Protein AF-A0A0G4NGJ1-F1 (afdb_monomer)

Organism: Verticillium longisporum (NCBI:txid100787)

Mean predicted aligned error: 9.74 Å

pLDDT: mean 82.54, std 18.63, range [27.56, 98.19]

Nearest PDB structures (foldseek):
  4gq2-assembly1_M  TM=8.409E-01  e=5.938E-09  Schizosaccharomyces pombe
  7tbi-assembly1_W1  TM=8.129E-01  e=8.376E-06  Saccharomyces cerevisiae
  3h7n-assembly4_D  TM=8.245E-01  e=2.045E-05  Saccharomyces cerevisiae
  7n84-assembly1_a  TM=7.596E-01  e=1.238E-05  Saccharomyces cerevisiae
  6x06-assembly1_A  TM=7.642E-01  e=3.195E-05  Saccharomyces cerevisiae S288C

Sequence (218 aa):
MDTQNTQYLYKEIRLNLEPSSSTSVVNIKVPPPSGTSRKLPNTDKSGTDDENVFRSKNLASASSIFHRKYHATPSSFLWRVLEDGTVLSIRATDVAKNEKDADAPLILNFRFAAAVQPSCIAFADPREHDALCMFVLDDANVLYSFTLRPDYFRKRSAIEAGPAEACRVYVPSVFSFKHPHRMIAATADQVVVALHDGGLVRLDRNKANNSGRKACAA

InterPro domains:
  IPR059141 Nucleoporin Nup120/160, beta-propeller domain [PF11715] (76-212)

Solvent-accessible surface area (backbone atoms only — not comparable to full-atom values): 13167 Å² total; per-residue (Å²): 133,82,80,76,80,79,79,74,92,73,80,91,74,88,82,74,88,66,75,96,41,78,87,32,54,43,83,39,67,49,75,64,64,91,92,54,89,72,76,72,80,82,80,80,77,87,69,98,46,66,62,62,56,47,41,34,70,70,50,57,86,45,71,55,72,50,72,51,86,76,54,78,75,73,28,27,34,41,37,34,26,21,52,83,34,24,26,47,34,38,29,59,59,60,89,73,77,60,92,86,57,79,69,44,74,26,31,44,31,40,36,47,91,48,36,52,32,70,62,24,60,27,61,24,62,40,82,91,50,82,38,44,24,39,38,39,31,28,72,81,50,38,38,39,38,35,68,43,45,54,54,55,27,49,40,70,79,51,43,82,80,32,62,50,79,50,44,43,78,45,72,57,73,67,55,78,85,42,53,81,51,35,36,43,42,81,43,66,51,29,37,38,33,36,29,75,88,73,48,79,44,77,50,72,64,72,82,76,86,68,76,96,72,92,78,83,90,133

Foldseek 3Di:
DDPPPPDDPDDDDDDDPDQPDPVQEDEDEADDPPPDPDDQPPPPPPDDCVPVVCCQAPPFPDWDKDAADADVPLGIKIWGQGRQQQWIKIARDDPDDDPPDADQRHIYIYGHSAGWDPQAWEWAHANPDAWIWIWTAGPQQKIKIWTGHSVVSHDVVVVVPGTNVRIDIDRDPVCVPWAFDHWYAPHSFWIWTQTPVRDIDIDGNDPPPPDDDDDDDD

Structure (mmCIF, N/CA/C/O backbone):
data_AF-A0A0G4NGJ1-F1
#
_entry.id   AF-A0A0G4NGJ1-F1
#
loop_
_atom_site.group_PDB
_atom_site.id
_atom_site.type_symbol
_atom_site.label_atom_id
_atom_site.label_alt_id
_atom_site.label_comp_id
_atom_site.label_asym_id
_atom_site.label_entity_id
_atom_site.label_seq_id
_atom_site.pdbx_PDB_ins_code
_atom_site.Cartn_x
_atom_site.Cartn_y
_atom_site.Cartn_z
_atom_site.occupancy
_atom_site.B_iso_or_equiv
_atom_site.auth_seq_id
_atom_site.auth_comp_id
_atom_site.auth_asym_id
_atom_site.auth_atom_id
_atom_site.pdbx_PDB_model_num
ATOM 1 N N . MET A 1 1 ? -38.663 6.683 35.018 1.00 38.19 1 MET A N 1
ATOM 2 C CA . MET A 1 1 ? -38.899 7.284 33.691 1.00 38.19 1 MET A CA 1
ATOM 3 C C . MET A 1 1 ? -38.091 6.466 32.715 1.00 38.19 1 MET A C 1
ATOM 5 O O . MET A 1 1 ? -36.881 6.635 32.649 1.00 38.19 1 MET A O 1
ATOM 9 N N . ASP A 1 2 ? -38.750 5.511 32.072 1.00 42.66 2 ASP A N 1
ATOM 10 C CA . ASP A 1 2 ? -38.113 4.579 31.152 1.00 42.66 2 ASP A CA 1
ATOM 11 C C . ASP A 1 2 ? -37.827 5.307 29.841 1.00 42.66 2 ASP A C 1
ATOM 13 O O . ASP A 1 2 ? -38.742 5.718 29.126 1.00 42.66 2 ASP A O 1
ATOM 17 N N . THR A 1 3 ? -36.548 5.521 29.543 1.00 48.56 3 THR A N 1
ATOM 18 C CA . THR A 1 3 ? -36.094 5.961 28.225 1.00 48.56 3 THR A CA 1
ATOM 19 C C . THR A 1 3 ? -36.471 4.882 27.221 1.00 48.56 3 THR A C 1
ATOM 21 O O . THR A 1 3 ? -35.789 3.865 27.101 1.00 48.56 3 THR A O 1
ATOM 24 N N . GLN A 1 4 ? -37.595 5.085 26.531 1.00 54.75 4 GLN A N 1
ATOM 25 C CA . GLN A 1 4 ? -37.983 4.285 25.379 1.00 54.75 4 GLN A CA 1
ATOM 26 C C . GLN A 1 4 ? -36.804 4.249 24.403 1.00 54.75 4 GLN A C 1
ATOM 28 O O . GLN A 1 4 ? -36.387 5.279 23.876 1.00 54.75 4 GLN A O 1
ATOM 33 N N . ASN A 1 5 ? -36.246 3.055 24.199 1.00 59.81 5 ASN A N 1
ATOM 34 C CA . ASN A 1 5 ? -35.249 2.791 23.172 1.00 59.81 5 ASN A CA 1
ATOM 35 C C . ASN A 1 5 ? -35.904 3.032 21.809 1.00 59.81 5 ASN A C 1
ATOM 37 O O . ASN A 1 5 ? -36.565 2.148 21.263 1.00 59.81 5 ASN A O 1
ATOM 41 N N . THR A 1 6 ? -35.750 4.239 21.272 1.00 65.44 6 THR A N 1
ATOM 42 C CA . THR A 1 6 ? -36.173 4.573 19.915 1.00 65.44 6 THR A CA 1
ATOM 43 C C . THR A 1 6 ? -35.396 3.685 18.946 1.00 65.44 6 THR A C 1
ATOM 45 O O . THR A 1 6 ? -34.198 3.872 18.732 1.00 65.44 6 THR A O 1
ATOM 48 N N . GLN A 1 7 ? -36.059 2.672 18.390 1.00 61.00 7 GLN A N 1
ATOM 49 C CA . GLN A 1 7 ? -35.473 1.806 17.374 1.00 61.00 7 GLN A CA 1
ATOM 50 C C . GLN A 1 7 ? -35.448 2.562 16.047 1.00 61.00 7 GLN A C 1
ATOM 52 O O . GLN A 1 7 ? -36.473 2.749 15.393 1.00 61.00 7 GLN A O 1
ATOM 57 N N . TYR A 1 8 ? -34.268 3.029 15.654 1.00 62.78 8 TYR A N 1
ATOM 58 C CA . TYR A 1 8 ? -34.067 3.631 14.343 1.00 62.78 8 TYR A CA 1
ATOM 59 C C . TYR A 1 8 ? -34.016 2.521 13.290 1.00 62.78 8 TYR A C 1
ATOM 61 O O . TYR A 1 8 ? -33.072 1.736 13.263 1.00 62.78 8 TYR A O 1
ATOM 69 N N . LEU A 1 9 ? -35.026 2.463 12.416 1.00 71.19 9 LEU A N 1
ATOM 70 C CA . LEU A 1 9 ? -35.073 1.507 11.300 1.00 71.19 9 LEU A CA 1
ATOM 71 C C . LEU A 1 9 ? -34.016 1.821 10.221 1.00 71.19 9 LEU A C 1
ATOM 73 O O . LEU A 1 9 ? -33.610 0.948 9.461 1.00 71.19 9 LEU A O 1
ATOM 77 N N . TYR A 1 10 ? -33.582 3.082 10.152 1.00 59.81 10 TYR A N 1
ATOM 78 C CA . TYR A 1 10 ? -32.617 3.592 9.186 1.00 59.81 10 TYR A CA 1
ATOM 79 C C . TYR A 1 10 ? -31.823 4.741 9.814 1.00 59.81 10 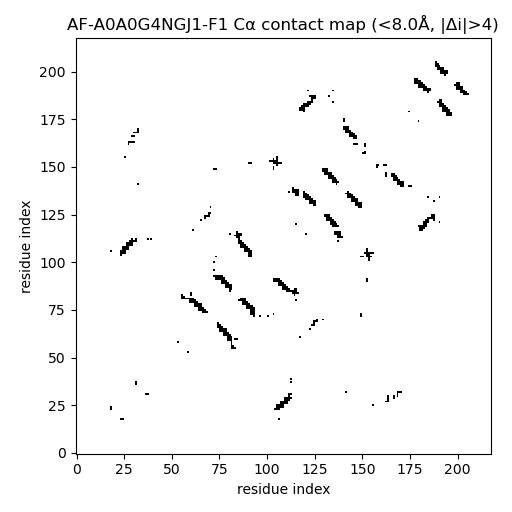TYR A C 1
ATOM 81 O O . TYR A 1 10 ? -32.405 5.668 10.381 1.00 59.81 10 TYR A O 1
ATOM 89 N N . LYS A 1 11 ? -30.492 4.680 9.716 1.00 70.50 11 LYS A N 1
ATOM 90 C CA . LYS A 1 11 ? -29.582 5.754 10.125 1.00 70.50 11 LYS A CA 1
ATOM 91 C C . LYS A 1 11 ? -28.676 6.087 8.949 1.00 70.50 11 LYS A C 1
ATOM 93 O O . LYS A 1 11 ? -27.810 5.297 8.586 1.00 70.50 11 LYS A O 1
ATOM 98 N N . GLU A 1 12 ? -28.876 7.261 8.368 1.00 71.19 12 GLU A N 1
ATOM 99 C CA . GLU A 1 12 ? -27.975 7.791 7.351 1.00 71.19 12 GLU A CA 1
ATOM 100 C C . GLU A 1 12 ? -26.700 8.314 8.023 1.00 71.19 12 GLU A C 1
ATOM 102 O O . GLU A 1 12 ? -26.759 9.084 8.985 1.00 71.19 12 GLU A O 1
ATOM 107 N N . ILE A 1 13 ? -25.537 7.890 7.529 1.00 68.06 13 ILE A N 1
ATOM 108 C CA . ILE A 1 13 ? -24.235 8.389 7.975 1.00 68.06 13 ILE A CA 1
ATOM 109 C C . ILE A 1 13 ? -23.562 9.032 6.770 1.00 68.06 13 ILE A C 1
ATOM 111 O O . ILE A 1 13 ? -23.204 8.356 5.807 1.00 68.06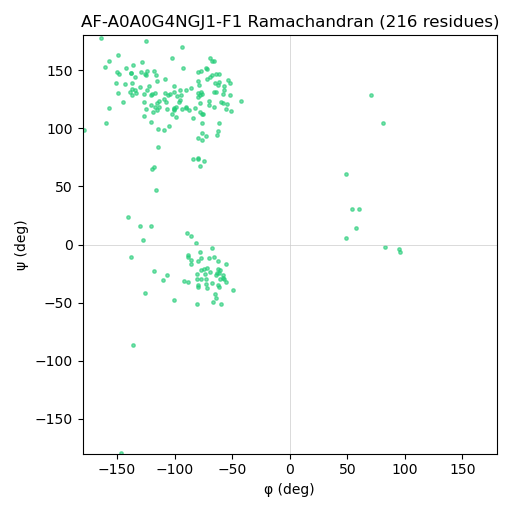 13 ILE A O 1
ATOM 115 N N . ARG A 1 14 ? -23.375 10.355 6.827 1.00 62.66 14 ARG A N 1
ATOM 116 C CA . ARG A 1 14 ? -22.577 11.068 5.827 1.00 62.66 14 ARG A CA 1
ATOM 117 C C . ARG A 1 14 ? -21.124 10.621 5.945 1.00 62.66 14 ARG A C 1
ATOM 119 O O . ARG A 1 14 ? -20.491 10.823 6.980 1.00 62.66 14 ARG A O 1
ATOM 126 N N . LEU A 1 15 ? -20.598 10.026 4.880 1.00 60.66 15 LEU A N 1
ATOM 127 C CA . LEU A 1 15 ? -19.208 9.596 4.811 1.00 60.66 15 LEU A CA 1
ATOM 128 C C . LEU A 1 15 ? -18.333 10.785 4.388 1.00 60.66 15 LEU A C 1
ATOM 130 O O . LEU A 1 15 ? -18.382 11.207 3.235 1.00 60.66 15 LEU A O 1
ATOM 134 N N . ASN A 1 16 ? -17.527 11.327 5.306 1.00 63.06 16 ASN A N 1
ATOM 135 C CA . ASN A 1 16 ? -16.489 12.286 4.934 1.00 63.06 16 ASN A CA 1
ATOM 136 C C . ASN A 1 16 ? -15.201 11.536 4.550 1.00 63.06 16 ASN A C 1
ATOM 138 O O . ASN A 1 16 ? -14.592 10.826 5.361 1.00 63.06 16 ASN A O 1
ATOM 142 N N . LEU A 1 17 ? -14.814 11.661 3.282 1.00 62.56 17 LEU A N 1
ATOM 143 C CA . LEU A 1 17 ? -13.609 11.044 2.730 1.00 62.56 17 LEU A CA 1
ATOM 144 C C . LEU A 1 17 ? -12.361 11.908 2.932 1.00 62.56 17 LEU A C 1
ATOM 146 O O . LEU A 1 17 ? -11.249 11.389 2.820 1.00 62.56 17 LEU A O 1
ATOM 150 N N . GLU A 1 18 ? -12.536 13.175 3.301 1.00 68.19 18 GLU A N 1
ATOM 151 C CA . GLU A 1 18 ? -11.425 14.060 3.621 1.00 68.19 18 GLU A CA 1
ATOM 152 C C . GLU A 1 18 ? -10.896 13.802 5.038 1.00 68.19 18 GLU A C 1
ATOM 154 O O . GLU A 1 18 ? -11.657 13.397 5.929 1.00 68.19 18 GLU A O 1
ATOM 159 N N . PRO A 1 19 ? -9.587 14.004 5.278 1.00 69.31 19 PRO A N 1
ATOM 160 C CA . PRO A 1 19 ? -9.036 13.952 6.622 1.00 69.31 19 PRO A CA 1
ATOM 161 C C . PRO A 1 19 ? -9.762 14.964 7.510 1.00 69.31 19 PRO A C 1
ATOM 163 O O . PRO A 1 19 ? -9.897 16.131 7.152 1.00 69.31 19 PRO A O 1
ATOM 166 N N . SER A 1 20 ? -10.167 14.549 8.709 1.00 70.75 20 SER A N 1
ATOM 167 C CA . SER A 1 20 ? -10.759 15.460 9.700 1.00 70.75 20 SER A CA 1
ATOM 168 C C . SER A 1 20 ? -9.793 16.562 10.157 1.00 70.75 20 SER A C 1
ATOM 170 O O . SER A 1 20 ? -10.225 17.590 10.668 1.00 70.75 20 SER A O 1
ATOM 172 N N . SER A 1 21 ? -8.487 16.343 9.982 1.00 78.81 21 SER A N 1
ATOM 173 C CA . SER A 1 21 ? -7.417 17.288 10.287 1.00 78.81 21 SER A CA 1
ATOM 174 C C . SER A 1 21 ? -6.139 16.907 9.534 1.00 78.81 21 SER A C 1
ATOM 176 O O . SER A 1 21 ? -5.871 15.725 9.299 1.00 78.81 21 SER A O 1
ATOM 178 N N . SER A 1 22 ? -5.283 17.888 9.237 1.00 78.00 22 SER A N 1
ATOM 179 C CA . SER A 1 22 ? -3.916 17.641 8.750 1.00 78.00 22 SER A CA 1
ATOM 180 C C . SER A 1 22 ? -3.071 16.860 9.767 1.00 78.00 22 SER A C 1
ATOM 182 O O . SER A 1 22 ? -2.157 16.125 9.394 1.00 78.00 22 SER A O 1
ATOM 184 N N . THR A 1 23 ? -3.417 16.942 11.057 1.00 82.56 23 THR A N 1
ATOM 185 C CA . THR A 1 23 ? -2.795 16.152 12.129 1.00 82.56 23 THR A CA 1
ATOM 186 C C . THR A 1 23 ? -3.158 14.663 12.076 1.00 82.56 23 THR A C 1
ATOM 188 O O . THR A 1 23 ? -2.505 13.849 12.725 1.00 82.56 23 THR A O 1
ATOM 191 N N . SER A 1 24 ? -4.141 14.266 11.269 1.00 89.31 24 SER A N 1
ATOM 192 C CA . SER A 1 24 ? -4.473 12.855 11.049 1.00 89.31 24 SER A CA 1
ATOM 193 C C . SER A 1 24 ? -3.614 12.223 9.950 1.00 89.31 24 SER A C 1
ATOM 195 O O . SER A 1 24 ? -3.506 11.005 9.879 1.00 89.31 24 SER A O 1
ATOM 197 N N . VAL A 1 25 ? -2.956 13.025 9.107 1.00 92.31 25 VAL A N 1
ATOM 198 C CA . VAL A 1 25 ? -2.123 12.526 8.003 1.00 92.31 25 VAL A CA 1
ATOM 199 C C . VAL A 1 25 ? -0.687 12.325 8.475 1.00 92.31 25 VAL A C 1
ATOM 201 O O . VAL A 1 25 ? -0.104 13.201 9.116 1.00 92.31 25 VAL A O 1
ATOM 204 N N . VAL A 1 26 ? -0.101 11.176 8.149 1.00 92.81 26 VAL A N 1
ATOM 205 C CA . VAL A 1 26 ? 1.282 10.832 8.478 1.00 92.81 26 VAL A CA 1
ATOM 206 C C . VAL A 1 26 ? 2.016 10.418 7.212 1.00 92.81 26 VAL A C 1
ATOM 208 O O . VAL A 1 26 ? 1.608 9.492 6.518 1.00 92.81 26 VAL A O 1
ATOM 211 N N . ASN A 1 27 ? 3.106 11.117 6.904 1.00 92.81 27 ASN A N 1
ATOM 212 C CA . ASN A 1 27 ? 3.925 10.846 5.727 1.00 92.81 27 ASN A CA 1
ATOM 213 C C . ASN A 1 27 ? 5.101 9.940 6.106 1.00 92.81 27 ASN A C 1
ATOM 215 O O . ASN A 1 27 ? 5.894 10.281 6.981 1.00 92.81 27 ASN A O 1
ATOM 219 N N . ILE A 1 28 ? 5.226 8.810 5.417 1.00 92.50 28 ILE A N 1
ATOM 220 C CA . ILE A 1 28 ? 6.248 7.787 5.628 1.00 92.50 28 ILE A CA 1
ATOM 221 C C . ILE A 1 28 ? 7.108 7.741 4.368 1.00 92.50 28 ILE A C 1
ATOM 223 O O . ILE A 1 28 ? 6.619 7.410 3.289 1.00 92.50 28 ILE A O 1
ATOM 227 N N . LYS A 1 29 ? 8.393 8.080 4.485 1.00 91.94 29 LYS A N 1
ATOM 228 C CA . LYS A 1 29 ? 9.343 7.928 3.374 1.00 91.94 29 LYS A CA 1
ATOM 229 C C . LYS A 1 29 ? 9.741 6.460 3.262 1.00 91.94 29 LYS A C 1
ATOM 231 O O . LYS A 1 29 ? 10.246 5.894 4.229 1.00 91.94 29 LYS A O 1
ATOM 236 N N . VAL A 1 30 ? 9.507 5.852 2.104 1.00 91.25 30 VAL A N 1
ATOM 237 C CA . VAL A 1 30 ? 9.916 4.468 1.842 1.00 91.25 30 VAL A CA 1
ATOM 238 C C . VAL A 1 30 ? 11.422 4.452 1.555 1.00 91.25 30 VAL A C 1
ATOM 240 O O . VAL A 1 30 ? 11.892 5.290 0.778 1.00 91.25 30 VAL A O 1
ATOM 243 N N . PRO A 1 31 ? 12.206 3.559 2.189 1.00 85.38 31 PRO A N 1
ATOM 244 C CA . PRO A 1 31 ? 13.638 3.477 1.931 1.00 85.38 31 PRO A CA 1
ATOM 245 C C . PRO A 1 31 ? 13.895 3.089 0.467 1.00 85.38 31 PRO A C 1
ATOM 247 O O . PRO A 1 31 ? 13.225 2.189 -0.042 1.00 85.38 31 PRO A O 1
ATOM 250 N N . PRO A 1 32 ? 14.856 3.727 -0.222 1.00 77.81 32 PRO A N 1
ATOM 251 C CA . PRO A 1 32 ? 15.229 3.318 -1.569 1.00 77.81 32 PRO A CA 1
ATOM 252 C C . PRO A 1 32 ? 15.906 1.935 -1.551 1.00 77.81 32 PRO A C 1
ATOM 254 O O . PRO A 1 32 ? 16.473 1.541 -0.526 1.00 77.81 32 PRO A O 1
ATOM 257 N N . PRO A 1 33 ? 15.922 1.203 -2.680 1.00 77.88 33 PRO A N 1
ATOM 258 C CA . PRO A 1 33 ? 16.764 0.018 -2.820 1.00 77.88 33 PRO A CA 1
ATOM 259 C C . PRO A 1 33 ? 18.236 0.384 -2.574 1.00 77.88 33 PRO A C 1
ATOM 261 O O . PRO A 1 33 ? 18.723 1.421 -3.042 1.00 77.88 33 PRO A O 1
ATOM 264 N N . SER A 1 34 ? 18.939 -0.464 -1.816 1.00 66.44 34 SER A N 1
ATOM 265 C CA . SER A 1 34 ? 20.335 -0.279 -1.406 1.00 66.44 34 SER A CA 1
ATOM 266 C C . SER A 1 34 ? 21.209 0.236 -2.556 1.00 66.44 34 SER A C 1
ATOM 268 O O . SER A 1 34 ? 21.273 -0.382 -3.614 1.00 66.44 34 SER A O 1
ATOM 270 N N . GLY A 1 35 ? 21.884 1.372 -2.350 1.00 56.12 35 GLY A N 1
ATOM 271 C CA . GLY A 1 35 ? 22.827 1.953 -3.316 1.00 56.12 35 GLY A CA 1
ATOM 272 C C . GLY A 1 35 ? 22.262 3.023 -4.256 1.00 56.12 35 GLY A C 1
ATOM 273 O O . GLY A 1 35 ? 23.037 3.630 -4.989 1.00 56.12 35 GLY A O 1
ATOM 274 N N . THR A 1 36 ? 20.958 3.324 -4.215 1.00 50.59 36 THR A N 1
ATOM 275 C CA . THR A 1 36 ? 20.368 4.349 -5.096 1.00 50.59 36 THR A CA 1
ATOM 276 C C . THR A 1 36 ? 19.848 5.546 -4.301 1.00 50.59 36 THR A C 1
ATOM 278 O O . THR A 1 36 ? 18.660 5.657 -4.013 1.00 50.59 36 THR A O 1
ATOM 281 N N . SER A 1 37 ? 20.729 6.492 -3.970 1.00 45.81 37 SER A N 1
ATOM 282 C CA . SER A 1 37 ? 20.326 7.809 -3.454 1.00 45.81 37 SER A CA 1
ATOM 283 C C . SER A 1 37 ? 19.778 8.673 -4.594 1.00 45.81 37 SER A C 1
ATOM 285 O O . SER A 1 37 ? 20.428 9.618 -5.039 1.00 45.81 37 SER A O 1
ATOM 287 N N . ARG A 1 38 ? 18.585 8.357 -5.108 1.00 52.41 38 ARG A N 1
ATOM 288 C CA . ARG A 1 38 ? 17.859 9.292 -5.978 1.00 52.41 38 ARG A CA 1
ATOM 289 C C . ARG A 1 38 ? 17.212 10.353 -5.089 1.00 52.41 38 ARG A C 1
ATOM 291 O O . ARG A 1 38 ? 16.340 10.045 -4.280 1.00 52.41 38 ARG A O 1
ATOM 298 N N . LYS A 1 39 ? 17.668 11.605 -5.210 1.00 48.62 39 LYS A N 1
ATOM 299 C CA . LYS A 1 39 ? 16.964 12.755 -4.630 1.00 48.62 39 LYS A CA 1
ATOM 300 C C . LYS A 1 39 ? 15.551 12.765 -5.215 1.00 48.62 39 LYS A C 1
ATOM 302 O O . LYS A 1 39 ? 15.406 12.824 -6.433 1.00 48.62 39 LYS A O 1
ATOM 307 N N . LEU A 1 40 ? 14.540 12.692 -4.350 1.00 53.72 40 LEU A N 1
ATOM 308 C CA . LEU A 1 40 ? 13.156 12.967 -4.734 1.00 53.72 40 LEU A CA 1
ATOM 309 C C . LEU A 1 40 ? 13.133 14.339 -5.433 1.00 53.72 40 LEU A C 1
ATOM 311 O O . LEU A 1 40 ? 13.710 15.286 -4.884 1.00 53.72 40 LEU A O 1
ATOM 315 N N . PRO A 1 41 ? 12.538 14.462 -6.631 1.00 46.78 41 PRO A N 1
ATOM 316 C CA . PRO A 1 41 ? 12.377 15.761 -7.255 1.00 46.78 41 PRO A CA 1
ATOM 317 C C . PRO A 1 41 ? 11.536 16.631 -6.321 1.00 46.78 41 PRO A C 1
ATOM 319 O O . PRO A 1 41 ? 10.433 16.254 -5.932 1.00 46.78 41 PRO A O 1
ATOM 322 N N . ASN A 1 42 ? 12.078 17.782 -5.927 1.00 46.69 42 ASN A N 1
ATOM 323 C CA . ASN A 1 42 ? 11.330 18.774 -5.171 1.00 46.69 42 ASN A CA 1
ATOM 324 C C . ASN A 1 42 ? 10.346 19.431 -6.148 1.00 46.69 42 ASN A C 1
ATOM 326 O O . ASN A 1 42 ? 10.717 20.332 -6.897 1.00 46.69 42 ASN A O 1
ATOM 330 N N . THR A 1 43 ? 9.119 18.920 -6.226 1.00 54.53 43 THR A N 1
ATOM 331 C CA . THR A 1 43 ? 8.052 19.500 -7.050 1.00 54.53 43 THR A CA 1
ATOM 332 C C . THR A 1 43 ? 7.450 20.720 -6.362 1.00 54.53 43 THR A C 1
ATOM 334 O O . THR A 1 43 ? 6.279 20.727 -5.995 1.00 54.53 43 THR A O 1
ATOM 337 N N . ASP A 1 44 ? 8.241 21.784 -6.239 1.00 47.34 44 ASP A N 1
ATOM 338 C CA . ASP A 1 44 ? 7.710 23.136 -6.062 1.00 47.34 44 ASP A CA 1
ATOM 339 C C . ASP A 1 44 ? 7.266 23.654 -7.437 1.00 47.34 44 ASP A C 1
ATOM 341 O O . ASP A 1 44 ? 7.933 24.458 -8.084 1.00 47.34 44 ASP A O 1
ATOM 345 N N . LYS A 1 45 ? 6.131 23.145 -7.932 1.00 54.66 45 LYS A N 1
ATOM 346 C CA . LYS A 1 45 ? 5.436 23.738 -9.083 1.00 54.66 45 LYS A CA 1
ATOM 347 C C . LYS A 1 45 ? 4.555 24.884 -8.583 1.00 54.66 45 LYS A C 1
ATOM 349 O O . LYS A 1 45 ? 3.339 24.750 -8.488 1.00 54.66 45 LYS A O 1
ATOM 354 N N . SER A 1 46 ? 5.173 26.008 -8.226 1.00 50.28 46 SER A N 1
ATOM 355 C CA . SER A 1 46 ? 4.457 27.271 -8.030 1.00 50.28 46 SER A CA 1
ATOM 356 C C . SER A 1 46 ? 4.199 27.908 -9.401 1.00 50.28 46 SER A C 1
ATOM 358 O O . SER A 1 46 ? 5.053 28.621 -9.927 1.00 50.28 46 SER A O 1
ATOM 360 N N . GLY A 1 47 ? 3.051 27.612 -10.013 1.00 52.19 47 GLY A N 1
ATOM 361 C CA . GLY A 1 47 ? 2.672 28.200 -11.300 1.00 52.19 47 GLY A CA 1
ATOM 362 C C . GLY A 1 47 ? 1.299 27.754 -11.805 1.00 52.19 47 GLY A C 1
ATOM 363 O O . GLY A 1 47 ? 1.197 26.686 -12.393 1.00 52.19 47 GLY A O 1
ATOM 364 N N . THR A 1 48 ? 0.280 28.593 -11.579 1.00 56.91 48 THR A N 1
ATOM 365 C CA . THR A 1 48 ? -0.973 28.798 -12.359 1.00 56.91 48 THR A CA 1
ATOM 366 C C . THR A 1 48 ? -1.852 27.617 -12.798 1.00 56.91 48 THR A C 1
ATOM 368 O O . THR A 1 48 ? -2.841 27.850 -13.484 1.00 56.91 48 THR A O 1
ATOM 371 N N . ASP A 1 49 ? -1.568 26.382 -12.401 1.00 71.62 49 ASP A N 1
ATOM 372 C CA . ASP A 1 49 ? -2.359 25.211 -12.791 1.00 71.62 49 ASP A CA 1
ATOM 373 C C . ASP A 1 49 ? -2.956 24.510 -11.568 1.00 71.62 49 ASP A C 1
ATOM 375 O O . ASP A 1 49 ? -2.598 23.387 -11.193 1.00 71.62 49 ASP A O 1
ATOM 379 N N . ASP A 1 50 ? -3.852 25.239 -10.904 1.00 81.81 50 ASP A N 1
ATOM 380 C CA . ASP A 1 50 ? -4.560 24.779 -9.711 1.00 81.81 50 ASP A CA 1
ATOM 381 C C . ASP A 1 50 ? -5.295 23.457 -9.970 1.00 81.81 50 ASP A C 1
ATOM 383 O O . ASP A 1 50 ? -5.363 22.606 -9.080 1.00 81.81 50 ASP A O 1
ATOM 387 N N . GLU A 1 51 ? -5.781 23.240 -11.199 1.00 85.81 51 GLU A N 1
ATOM 388 C CA . GLU A 1 51 ? -6.453 22.003 -11.585 1.00 85.81 51 GLU A CA 1
ATOM 389 C C . GLU A 1 51 ? -5.486 20.815 -11.579 1.00 85.81 51 GLU A C 1
ATOM 391 O O . GLU A 1 51 ? -5.775 19.805 -10.939 1.00 85.81 51 GLU A O 1
ATOM 396 N N . ASN A 1 52 ? -4.310 20.907 -12.206 1.00 83.56 52 ASN A N 1
ATOM 397 C CA . ASN A 1 52 ? -3.357 19.792 -12.189 1.00 83.56 52 ASN A CA 1
ATOM 398 C C . ASN A 1 52 ? -2.766 19.529 -10.793 1.00 83.56 52 ASN A C 1
ATOM 400 O O . ASN A 1 52 ? -2.548 18.369 -10.415 1.00 83.56 52 ASN A O 1
ATOM 404 N N . VAL A 1 53 ? -2.571 20.569 -9.977 1.00 84.19 53 VAL A N 1
ATOM 405 C CA . VAL A 1 53 ? -2.188 20.403 -8.563 1.00 84.19 53 VAL A CA 1
ATOM 406 C C . VAL A 1 53 ? -3.301 19.708 -7.777 1.00 84.19 53 VAL A C 1
ATOM 408 O O . VAL A 1 53 ? -3.029 18.804 -6.986 1.00 84.19 53 VAL A O 1
ATOM 411 N N . PHE A 1 54 ? -4.559 20.084 -8.001 1.00 85.94 54 PHE A N 1
ATOM 412 C CA . PHE A 1 54 ? -5.697 19.432 -7.366 1.00 85.94 54 PHE A CA 1
ATOM 413 C C . PHE A 1 54 ? -5.824 17.969 -7.802 1.00 85.94 54 PHE A C 1
ATOM 415 O O . PHE A 1 54 ? -5.986 17.092 -6.952 1.00 85.94 54 PHE A O 1
ATOM 422 N N . ARG A 1 55 ? -5.708 17.692 -9.107 1.00 85.69 55 ARG A N 1
ATOM 423 C CA . ARG A 1 55 ? -5.803 16.343 -9.677 1.00 85.69 55 ARG A CA 1
ATOM 424 C C . ARG A 1 55 ? -4.738 15.420 -9.103 1.00 85.69 55 ARG A C 1
ATOM 426 O O . ARG A 1 55 ? -5.086 14.363 -8.592 1.00 85.69 55 ARG A O 1
ATOM 433 N N . SER A 1 56 ? -3.474 15.835 -9.124 1.00 83.62 56 SER A N 1
ATOM 434 C CA . SER A 1 56 ? -2.364 15.026 -8.596 1.00 83.62 56 SER A CA 1
ATOM 435 C C . SER A 1 56 ? -2.509 14.729 -7.099 1.00 83.62 56 SER A C 1
ATOM 437 O O . SER A 1 56 ? -2.199 13.623 -6.658 1.00 83.62 56 SER A O 1
ATOM 439 N N . LYS A 1 57 ? -3.028 15.678 -6.310 1.00 84.12 57 LYS A N 1
ATOM 440 C CA . LYS A 1 57 ? -3.213 15.505 -4.861 1.00 84.12 57 LYS A CA 1
ATOM 441 C C . LYS A 1 57 ? -4.452 14.690 -4.488 1.00 84.12 57 LYS A C 1
ATOM 443 O O . LYS A 1 57 ? -4.411 13.967 -3.495 1.00 84.12 57 LYS A O 1
ATOM 448 N N . ASN A 1 58 ? -5.543 14.806 -5.247 1.00 85.31 58 ASN A N 1
ATOM 449 C CA . ASN A 1 58 ? -6.859 14.321 -4.813 1.00 85.31 58 ASN A CA 1
ATOM 450 C C . ASN A 1 58 ? -7.463 13.228 -5.693 1.00 85.31 58 ASN A C 1
ATOM 452 O O . ASN A 1 58 ? -8.311 12.480 -5.204 1.00 85.31 58 ASN A O 1
ATOM 456 N N . LEU A 1 59 ? -7.071 13.098 -6.962 1.00 90.75 59 LEU A N 1
ATOM 457 C CA . LEU A 1 59 ? -7.597 12.053 -7.839 1.00 90.75 59 LEU A CA 1
ATOM 458 C C . LEU A 1 59 ? -6.682 10.839 -7.798 1.00 90.75 59 LEU A C 1
ATOM 460 O O . LEU A 1 59 ? -5.519 10.893 -8.188 1.00 90.75 59 LEU A O 1
ATOM 464 N N . ALA A 1 60 ? -7.233 9.728 -7.314 1.00 93.00 60 ALA A N 1
ATOM 465 C CA . ALA A 1 60 ? -6.480 8.493 -7.237 1.00 93.00 60 ALA A CA 1
ATOM 466 C C . ALA A 1 60 ? -6.428 7.812 -8.606 1.00 93.00 60 ALA A C 1
ATOM 468 O O . ALA A 1 60 ? -7.471 7.612 -9.226 1.00 93.00 60 ALA A O 1
ATOM 469 N N . SER A 1 61 ? -5.235 7.418 -9.052 1.00 94.25 61 SER A N 1
ATOM 470 C CA . SER A 1 61 ? -5.062 6.633 -10.283 1.00 94.25 61 SER A CA 1
ATOM 471 C C . SER A 1 61 ? -5.502 5.176 -10.105 1.00 94.25 61 SER A C 1
ATOM 473 O O . SER A 1 61 ? -5.901 4.522 -11.065 1.00 94.25 61 SER A O 1
ATOM 475 N N . ALA A 1 62 ? -5.469 4.677 -8.868 1.00 95.69 62 ALA A N 1
ATOM 476 C CA . ALA A 1 62 ? -6.027 3.395 -8.463 1.00 95.69 62 ALA A CA 1
ATOM 477 C C . ALA A 1 62 ? -6.486 3.455 -7.000 1.00 95.69 62 ALA A C 1
ATOM 479 O O . ALA A 1 62 ? -5.888 4.150 -6.175 1.00 95.69 62 ALA A O 1
ATOM 480 N N . SER A 1 63 ? -7.532 2.707 -6.662 1.00 96.00 63 SER A N 1
ATOM 481 C CA . SER A 1 63 ? -7.999 2.542 -5.287 1.00 96.00 63 SER A CA 1
ATOM 482 C C . SER A 1 63 ? -8.795 1.251 -5.127 1.00 96.00 63 SER A C 1
ATOM 484 O O . SER A 1 63 ? -9.319 0.704 -6.098 1.00 96.00 63 SER A O 1
ATOM 486 N N . SER A 1 64 ? -8.889 0.758 -3.895 1.00 95.94 64 SER A N 1
ATOM 487 C CA . SER A 1 64 ? -9.842 -0.284 -3.503 1.00 95.94 64 SER A CA 1
ATOM 488 C C . SER A 1 64 ? -9.959 -0.337 -1.977 1.00 95.94 64 SER A C 1
ATOM 490 O O . SER A 1 64 ? -9.270 0.393 -1.260 1.00 95.94 64 SER A O 1
ATOM 492 N N . ILE A 1 65 ? -10.835 -1.206 -1.479 1.00 96.12 65 ILE A N 1
ATOM 493 C CA . ILE A 1 65 ? -11.012 -1.474 -0.053 1.00 96.12 65 ILE A CA 1
ATOM 494 C C . ILE A 1 65 ? -10.614 -2.921 0.225 1.00 96.12 65 ILE A C 1
ATOM 496 O O . ILE A 1 65 ? -11.179 -3.858 -0.340 1.00 96.12 65 ILE A O 1
ATOM 500 N N . PHE A 1 66 ? -9.648 -3.108 1.119 1.00 96.81 66 PHE A N 1
ATOM 501 C CA . PHE A 1 66 ? -9.277 -4.419 1.634 1.00 96.81 66 PHE A CA 1
ATOM 502 C C . PHE A 1 66 ? -10.009 -4.695 2.946 1.00 96.81 66 PHE A C 1
ATOM 504 O O . PHE A 1 66 ? -9.947 -3.881 3.864 1.00 96.81 66 PHE A O 1
ATOM 511 N N . HIS A 1 67 ? -10.661 -5.852 3.042 1.00 95.69 67 HIS A N 1
ATOM 512 C CA . HIS A 1 67 ? -11.353 -6.294 4.250 1.00 95.69 67 HIS A CA 1
ATOM 513 C C . HIS A 1 67 ? -10.580 -7.452 4.879 1.00 95.69 67 HIS A C 1
ATOM 515 O O . HIS A 1 67 ? -10.309 -8.463 4.226 1.00 95.69 67 HIS A O 1
ATOM 521 N N . ARG A 1 68 ? -10.225 -7.297 6.151 1.00 93.88 68 ARG A N 1
ATOM 522 C CA . ARG A 1 68 ? -9.599 -8.335 6.965 1.00 93.88 68 ARG A CA 1
ATOM 523 C C . ARG A 1 68 ? -10.620 -9.408 7.315 1.00 93.88 68 ARG A C 1
ATOM 525 O O . ARG A 1 68 ? -11.821 -9.161 7.389 1.00 93.88 68 ARG A O 1
ATOM 532 N N . LYS A 1 69 ? -10.118 -10.621 7.512 1.00 93.19 69 LYS A N 1
ATOM 533 C CA . LYS A 1 69 ? -10.917 -11.816 7.787 1.00 93.19 69 LYS A CA 1
ATOM 534 C C . LYS A 1 69 ? -10.743 -12.316 9.218 1.00 93.19 69 LYS A C 1
ATOM 536 O O . LYS A 1 69 ? -11.659 -12.938 9.749 1.00 93.19 69 LYS A O 1
ATOM 541 N N . TYR A 1 70 ? -9.573 -12.114 9.816 1.00 93.88 70 TYR A N 1
ATOM 542 C CA . TYR A 1 70 ? -9.178 -12.784 11.054 1.00 93.88 70 TYR A CA 1
ATOM 543 C C . TYR A 1 70 ? -9.198 -11.877 12.281 1.00 93.88 70 TYR A C 1
ATOM 545 O O . TYR A 1 70 ? -9.389 -12.383 13.383 1.00 93.88 70 TYR A O 1
ATOM 553 N N . HIS A 1 71 ? -9.038 -10.564 12.110 1.00 91.38 71 HIS A N 1
ATOM 554 C CA . HIS A 1 71 ? -8.949 -9.614 13.224 1.00 91.38 71 HIS A CA 1
ATOM 555 C C . HIS A 1 71 ? -10.003 -8.518 13.115 1.00 91.38 71 HIS A C 1
ATOM 557 O O . HIS A 1 71 ? -10.409 -8.141 12.017 1.00 91.38 71 HIS A O 1
ATOM 563 N N . ALA A 1 72 ? -10.441 -8.023 14.274 1.00 83.94 72 ALA A N 1
ATOM 564 C CA . ALA A 1 72 ? -11.658 -7.226 14.387 1.00 83.94 72 ALA A CA 1
ATOM 565 C C . ALA A 1 72 ? -11.487 -5.752 13.989 1.00 83.94 72 ALA A C 1
ATOM 567 O O . ALA A 1 72 ? -12.272 -5.274 13.181 1.00 83.94 72 ALA A O 1
ATOM 568 N N . THR A 1 73 ? -10.488 -5.035 14.527 1.00 89.38 73 THR A N 1
ATOM 569 C CA . THR A 1 73 ? -10.437 -3.566 14.380 1.00 89.38 73 THR A CA 1
ATOM 570 C C . THR A 1 73 ? -9.001 -3.026 14.235 1.00 89.38 73 THR A C 1
ATOM 572 O O . THR A 1 73 ? -8.200 -3.181 15.162 1.00 89.38 73 THR A O 1
ATOM 575 N N . PRO A 1 74 ? -8.661 -2.302 13.147 1.00 93.75 74 PRO A N 1
ATOM 576 C CA . PRO A 1 74 ? -9.533 -2.003 12.014 1.00 93.75 74 PRO A CA 1
ATOM 577 C C . PRO A 1 74 ? -9.789 -3.233 11.133 1.00 93.75 74 PRO A C 1
ATOM 579 O O . PRO A 1 74 ? -8.872 -4.031 10.910 1.00 93.75 74 PRO A O 1
ATOM 582 N N . SER A 1 75 ? -11.017 -3.361 10.632 1.00 93.06 75 SER A N 1
ATOM 583 C CA . SER A 1 75 ? -11.467 -4.446 9.747 1.00 93.06 75 SER A CA 1
ATOM 584 C C . SER A 1 75 ? -11.304 -4.110 8.268 1.00 93.06 75 SER A C 1
ATOM 586 O O . SER A 1 75 ? -11.056 -5.006 7.467 1.00 93.06 75 SER A O 1
ATOM 588 N N . SER A 1 76 ? -11.427 -2.838 7.886 1.00 94.38 76 SER A N 1
ATOM 589 C CA . SER A 1 76 ? -11.523 -2.420 6.486 1.00 94.38 76 SER A CA 1
ATOM 590 C C . SER A 1 76 ? -10.597 -1.249 6.187 1.00 94.38 76 SER A C 1
ATOM 592 O O . SER A 1 76 ? -10.607 -0.229 6.879 1.00 94.38 76 SER A O 1
ATOM 594 N N . PHE A 1 77 ? -9.818 -1.365 5.116 1.00 96.00 77 PHE A N 1
ATOM 595 C CA . PHE A 1 77 ? -8.782 -0.405 4.747 1.00 96.00 77 PHE A CA 1
ATOM 596 C C . PHE A 1 77 ? -9.002 0.094 3.328 1.00 96.00 77 PHE A C 1
ATOM 598 O O . PHE A 1 77 ? -8.883 -0.670 2.371 1.00 96.00 77 PHE A O 1
ATOM 605 N N . LEU A 1 78 ? -9.261 1.390 3.190 1.00 95.69 78 LEU A N 1
ATOM 606 C CA . LEU A 1 78 ? -9.215 2.066 1.901 1.00 95.69 78 LEU A CA 1
ATOM 607 C C . LEU A 1 78 ? -7.761 2.373 1.566 1.00 95.69 78 LEU A C 1
ATOM 609 O O . LEU A 1 78 ? -7.075 3.039 2.346 1.00 95.69 78 LEU A O 1
ATOM 613 N N . TRP A 1 79 ? -7.326 1.945 0.386 1.00 97.00 79 TRP A N 1
ATOM 614 C CA . TRP A 1 79 ? -6.051 2.347 -0.187 1.00 97.00 79 TRP A CA 1
ATOM 615 C C . TRP A 1 79 ? -6.258 3.137 -1.477 1.00 97.00 79 TRP A C 1
ATOM 617 O O . TRP A 1 79 ? -7.204 2.897 -2.232 1.00 97.00 79 TRP A O 1
ATOM 627 N N . ARG A 1 80 ? -5.382 4.114 -1.715 1.00 96.50 80 ARG A N 1
ATOM 628 C CA . ARG A 1 80 ? -5.427 5.025 -2.864 1.00 96.50 80 ARG A CA 1
ATOM 629 C C . ARG A 1 80 ? -4.016 5.321 -3.351 1.00 96.50 80 ARG A C 1
ATOM 631 O O . ARG A 1 80 ? -3.136 5.583 -2.538 1.00 96.50 80 ARG A O 1
ATOM 638 N N . VAL A 1 81 ? -3.826 5.335 -4.662 1.00 96.88 81 VAL A N 1
ATOM 639 C CA . VAL A 1 81 ? -2.583 5.758 -5.311 1.00 96.88 81 VAL A CA 1
ATOM 640 C C . VAL A 1 81 ? -2.742 7.201 -5.776 1.00 96.88 81 VAL A C 1
ATOM 642 O O . VAL A 1 81 ? -3.628 7.485 -6.574 1.00 96.88 81 VAL A O 1
ATOM 645 N N . LEU A 1 82 ? -1.914 8.101 -5.256 1.00 94.62 82 LEU A N 1
ATO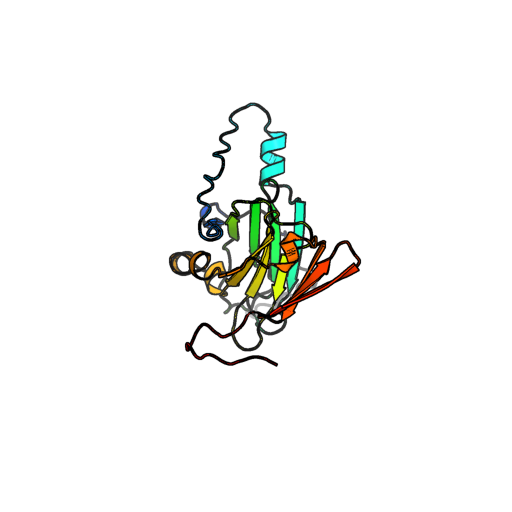M 646 C CA . LEU A 1 82 ? -1.952 9.552 -5.456 1.00 94.62 82 LEU A CA 1
ATOM 647 C C . LEU A 1 82 ? -0.599 10.051 -5.985 1.00 94.62 82 LEU A C 1
ATOM 649 O O . LEU A 1 82 ? 0.360 9.279 -6.072 1.00 94.62 82 LEU A O 1
ATOM 653 N N . GLU A 1 83 ? -0.525 11.346 -6.302 1.00 93.19 83 GLU A N 1
ATOM 654 C CA . GLU A 1 83 ? 0.698 12.056 -6.703 1.00 93.19 83 GLU A CA 1
ATOM 655 C C . GLU A 1 83 ? 1.463 11.300 -7.805 1.00 93.19 83 GLU A C 1
ATOM 657 O O . GLU A 1 83 ? 2.586 10.831 -7.610 1.00 93.19 83 GLU A O 1
ATOM 662 N N . ASP A 1 84 ? 0.797 11.110 -8.948 1.00 90.75 84 ASP A N 1
ATOM 663 C CA . ASP A 1 84 ? 1.339 10.447 -10.144 1.00 90.75 84 ASP A CA 1
ATOM 664 C C . ASP A 1 84 ? 1.909 9.040 -9.887 1.00 90.75 84 ASP A C 1
ATOM 666 O O . ASP A 1 84 ? 2.833 8.584 -10.555 1.00 90.75 84 ASP A O 1
ATOM 670 N N . GLY A 1 85 ? 1.353 8.325 -8.906 1.00 94.38 85 GLY A N 1
ATOM 671 C CA . GLY A 1 85 ? 1.781 6.967 -8.577 1.00 94.38 85 GLY A CA 1
ATOM 672 C C . GLY A 1 85 ? 2.794 6.877 -7.444 1.00 94.38 85 GLY A C 1
ATOM 673 O O . GLY A 1 85 ? 3.103 5.772 -7.011 1.00 94.38 85 GLY A O 1
ATOM 674 N N . THR A 1 86 ? 3.310 7.998 -6.942 1.00 95.69 86 THR A N 1
ATOM 675 C CA . THR A 1 86 ? 4.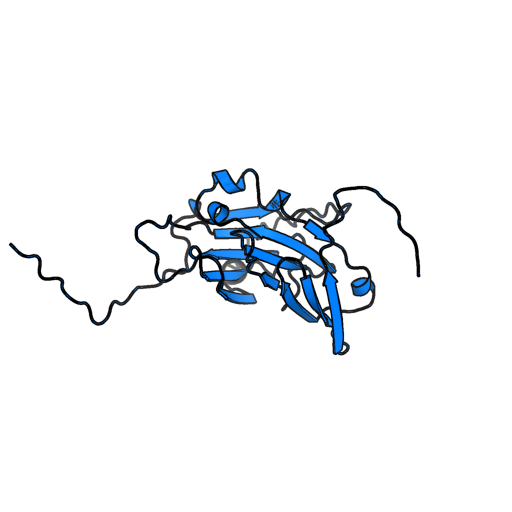403 8.000 -5.954 1.00 95.69 86 THR A CA 1
ATOM 676 C C . THR A 1 86 ? 3.926 7.939 -4.504 1.00 95.69 86 THR A C 1
ATOM 678 O O . THR A 1 86 ? 4.731 7.704 -3.599 1.00 95.69 86 THR A O 1
ATOM 681 N N . VAL A 1 87 ? 2.622 8.109 -4.257 1.00 96.38 87 VAL A N 1
ATOM 682 C CA . VAL A 1 87 ? 2.041 8.047 -2.912 1.00 96.38 87 VAL A CA 1
ATOM 683 C C . VAL A 1 87 ? 0.987 6.957 -2.818 1.00 96.38 87 VAL A C 1
ATOM 685 O O . VAL A 1 87 ? -0.046 7.026 -3.476 1.00 96.38 87 VAL A O 1
ATOM 688 N N . LEU A 1 88 ? 1.201 5.989 -1.925 1.00 97.19 88 LEU A N 1
ATOM 689 C CA . LEU A 1 88 ? 0.163 5.053 -1.493 1.00 97.19 88 LEU A CA 1
ATOM 690 C C . LEU A 1 88 ? -0.413 5.527 -0.159 1.00 97.19 88 LEU A C 1
ATOM 692 O O . LEU A 1 88 ? 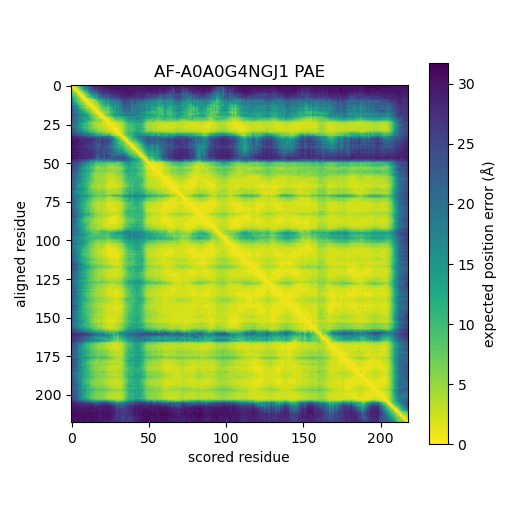0.258 5.486 0.872 1.00 97.19 88 LEU A O 1
ATOM 696 N N . SER A 1 89 ? -1.658 5.988 -0.190 1.00 96.31 89 SER A N 1
ATOM 697 C CA . SER A 1 89 ? -2.412 6.426 0.982 1.00 96.31 89 SER A CA 1
ATOM 698 C C . SER A 1 89 ? -3.284 5.293 1.507 1.00 96.31 89 SER A C 1
ATOM 700 O O . SER A 1 89 ? -3.977 4.647 0.722 1.00 96.31 89 SER A O 1
ATOM 702 N N . ILE A 1 90 ? -3.265 5.052 2.819 1.00 96.12 90 ILE A N 1
ATOM 703 C CA . ILE A 1 90 ? -4.033 3.987 3.477 1.00 96.12 90 ILE A CA 1
ATOM 704 C C . ILE A 1 90 ? -4.714 4.540 4.723 1.00 96.12 90 ILE A C 1
ATOM 706 O O . ILE A 1 90 ? -4.073 5.195 5.547 1.00 96.12 90 ILE A O 1
ATOM 710 N N . ARG A 1 91 ? -6.001 4.233 4.894 1.00 94.75 91 ARG A N 1
ATOM 711 C CA . ARG A 1 91 ? -6.778 4.591 6.088 1.00 94.75 91 ARG A CA 1
ATOM 712 C C . ARG A 1 91 ? -7.755 3.492 6.479 1.00 94.75 91 ARG A C 1
ATOM 714 O O . ARG A 1 91 ? -8.253 2.771 5.616 1.00 94.75 91 ARG A O 1
ATOM 721 N N . ALA A 1 92 ? -8.072 3.421 7.767 1.00 94.19 92 ALA A N 1
ATOM 722 C CA . ALA A 1 92 ? -9.197 2.630 8.248 1.00 94.19 92 ALA A CA 1
ATOM 723 C C . ALA A 1 92 ? -10.532 3.233 7.763 1.00 94.19 92 ALA A C 1
ATOM 725 O O . ALA A 1 92 ? -10.669 4.454 7.619 1.00 94.19 92 ALA A O 1
ATOM 726 N N . THR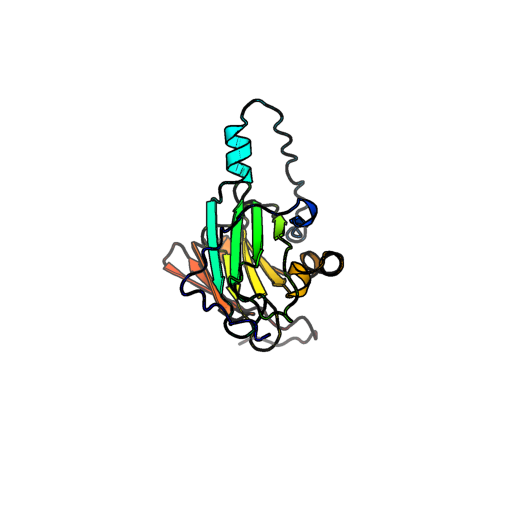 A 1 93 ? -11.510 2.371 7.483 1.00 91.25 93 THR A N 1
ATOM 727 C CA . THR A 1 93 ? -12.836 2.741 6.942 1.00 91.25 93 THR A CA 1
ATOM 728 C C . THR A 1 93 ? -13.981 1.938 7.553 1.00 91.25 93 THR A C 1
ATOM 730 O O . THR A 1 93 ? -15.040 1.797 6.949 1.00 91.25 93 THR A O 1
ATOM 733 N N . ASP A 1 94 ? -13.770 1.415 8.756 1.00 87.25 94 ASP A N 1
ATOM 734 C CA . ASP A 1 94 ? -14.762 0.633 9.484 1.00 87.25 94 ASP A CA 1
ATOM 735 C C . ASP A 1 94 ? -16.077 1.414 9.622 1.00 87.25 94 ASP A C 1
ATOM 737 O O . ASP A 1 94 ? -16.115 2.517 10.168 1.00 87.25 94 ASP A O 1
ATOM 741 N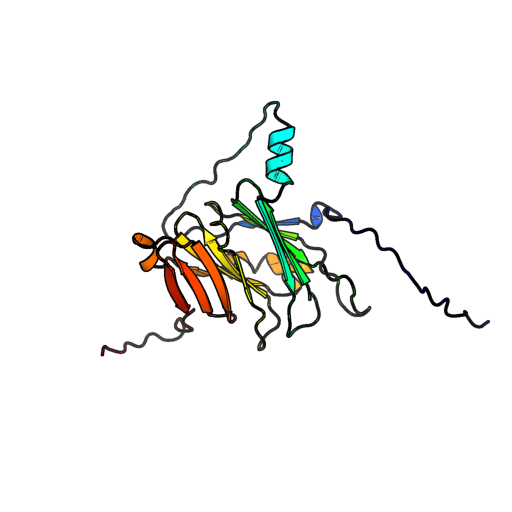 N . VAL A 1 95 ? -17.161 0.835 9.099 1.00 77.44 95 VAL A N 1
ATOM 742 C CA . VAL A 1 95 ? -18.506 1.439 9.128 1.00 77.44 95 VAL A CA 1
ATOM 743 C C . VAL A 1 95 ? -19.140 1.299 10.514 1.00 77.44 95 VAL A C 1
ATOM 745 O O . VAL A 1 95 ? -19.933 2.142 10.933 1.00 77.44 95 VAL A O 1
ATOM 748 N N . ALA A 1 96 ? -18.772 0.242 11.237 1.00 76.25 96 ALA A N 1
ATOM 749 C CA . ALA A 1 96 ? -19.203 -0.030 12.596 1.00 76.25 96 ALA A CA 1
ATOM 750 C C . ALA A 1 96 ? -17.996 -0.440 13.442 1.00 76.25 96 ALA A C 1
ATOM 752 O O . ALA A 1 96 ? -17.105 -1.140 12.965 1.00 76.25 96 ALA A O 1
ATOM 753 N N . LYS A 1 97 ? -17.997 -0.021 14.707 1.00 78.31 97 LYS A N 1
ATOM 754 C CA . LYS A 1 97 ? -17.023 -0.432 15.720 1.00 78.31 97 LYS A CA 1
ATOM 755 C C . LYS A 1 97 ? -17.747 -0.732 17.026 1.00 78.31 97 LYS A C 1
ATOM 757 O O . LYS A 1 97 ? -18.815 -0.164 17.273 1.00 78.31 97 LYS A O 1
ATOM 762 N N . ASN A 1 98 ? -17.168 -1.573 17.877 1.00 81.00 98 ASN A N 1
ATOM 763 C CA . ASN A 1 98 ? -17.661 -1.684 19.246 1.00 81.00 98 ASN A CA 1
ATOM 764 C C . ASN A 1 98 ? -17.285 -0.418 20.024 1.00 81.00 98 ASN A C 1
ATOM 766 O O . ASN A 1 98 ? -16.249 0.189 19.763 1.00 81.00 98 ASN A O 1
ATOM 770 N N . GLU A 1 99 ? -18.078 -0.035 21.026 1.00 79.25 99 GLU A N 1
ATOM 771 C CA . GLU A 1 99 ? -17.791 1.162 21.840 1.00 79.25 99 GLU A CA 1
ATOM 772 C C . GLU A 1 99 ? -16.423 1.109 22.535 1.00 79.25 99 GLU A C 1
ATOM 774 O O . GLU A 1 99 ? -15.799 2.140 22.767 1.00 79.25 99 GLU A O 1
ATOM 779 N N . LYS A 1 100 ? -15.942 -0.101 22.842 1.00 84.25 100 LYS A N 1
ATOM 780 C CA . LYS A 1 100 ? -14.644 -0.333 23.487 1.00 84.25 100 LYS A CA 1
ATOM 781 C C . LYS A 1 100 ? -13.463 -0.247 22.517 1.00 84.25 100 LYS A C 1
ATOM 783 O O . LYS A 1 100 ? -12.322 -0.183 22.973 1.00 84.25 100 LYS A O 1
ATOM 788 N N . ASP A 1 101 ? -13.717 -0.272 21.210 1.00 85.62 101 ASP A N 1
ATOM 789 C CA . ASP A 1 101 ? -12.657 -0.269 20.211 1.00 85.62 101 ASP A CA 1
ATOM 790 C C . ASP A 1 101 ? -12.089 1.143 20.035 1.00 85.62 101 ASP A C 1
ATOM 792 O O . ASP A 1 101 ? -12.807 2.124 19.798 1.00 85.62 101 ASP A O 1
ATOM 796 N N . ALA A 1 102 ? -10.762 1.235 20.128 1.00 87.75 102 ALA A N 1
ATOM 797 C CA . ALA A 1 102 ? -10.038 2.477 19.915 1.00 87.75 102 ALA A CA 1
ATOM 798 C C . ALA A 1 102 ? -10.174 2.956 18.463 1.00 87.75 102 ALA A C 1
ATOM 800 O O . ALA A 1 102 ? -10.051 2.167 17.521 1.00 87.75 102 ALA A O 1
ATOM 801 N N . ASP A 1 103 ? -10.355 4.266 18.292 1.00 88.62 103 ASP A N 1
ATOM 802 C CA . ASP A 1 103 ? -10.397 4.888 16.973 1.00 88.62 103 ASP A CA 1
ATOM 803 C C . ASP A 1 103 ? -9.070 4.760 16.229 1.00 88.62 103 ASP A C 1
ATOM 805 O O . ASP A 1 103 ? -7.987 4.824 16.816 1.00 88.62 103 ASP A O 1
ATOM 809 N N . ALA A 1 104 ? -9.174 4.637 14.907 1.00 91.75 104 ALA A N 1
ATOM 810 C CA . ALA A 1 104 ? -8.051 4.584 13.983 1.00 91.75 104 ALA A CA 1
ATOM 811 C C . ALA A 1 104 ? -8.100 5.772 12.998 1.00 91.75 104 ALA A C 1
ATOM 813 O O . ALA A 1 104 ? -8.354 5.575 11.808 1.00 91.75 104 ALA A O 1
ATOM 814 N N . PRO A 1 105 ? -7.920 7.021 13.478 1.00 91.38 105 PRO A N 1
ATOM 815 C CA . PRO A 1 105 ? -8.139 8.217 12.667 1.00 91.38 105 PRO A CA 1
ATOM 816 C C . PRO A 1 105 ? -7.002 8.506 11.680 1.00 91.38 105 PRO A C 1
ATOM 818 O O . PRO A 1 105 ? -7.145 9.394 10.839 1.00 91.38 105 PRO A O 1
ATOM 821 N N . LEU A 1 106 ? -5.854 7.831 11.806 1.00 93.44 106 LEU A N 1
ATOM 822 C CA . LEU A 1 106 ? -4.659 8.198 11.059 1.00 93.44 106 LEU A CA 1
ATOM 823 C C . LEU A 1 106 ? -4.691 7.676 9.621 1.00 93.44 106 LEU A C 1
ATOM 825 O O . LEU A 1 106 ? -5.082 6.541 9.343 1.00 93.44 106 LEU A O 1
ATOM 829 N N . ILE A 1 107 ? -4.206 8.522 8.717 1.00 94.69 107 ILE A N 1
ATOM 830 C CA . ILE A 1 107 ? -3.995 8.236 7.302 1.00 94.69 107 ILE A CA 1
ATOM 831 C C . ILE A 1 107 ? -2.493 8.104 7.080 1.00 94.69 107 ILE A C 1
ATOM 833 O O . ILE A 1 107 ? -1.734 9.030 7.372 1.00 94.69 107 ILE A O 1
ATOM 837 N N . LEU A 1 108 ? -2.062 6.959 6.562 1.00 95.00 108 LEU A N 1
ATOM 838 C CA . LEU A 1 108 ? -0.659 6.659 6.306 1.00 95.00 108 LEU A CA 1
ATOM 839 C C . LEU A 1 108 ? -0.351 6.866 4.824 1.00 95.00 108 LEU A C 1
ATOM 841 O O . LEU A 1 108 ? -0.887 6.154 3.980 1.00 95.00 108 LEU A O 1
ATOM 845 N N . ASN A 1 109 ? 0.525 7.819 4.515 1.00 95.50 109 ASN A N 1
ATOM 846 C CA . ASN A 1 109 ? 0.983 8.111 3.160 1.00 95.50 109 ASN A CA 1
ATOM 847 C C . ASN A 1 109 ? 2.407 7.585 2.970 1.00 95.50 109 ASN A C 1
ATOM 849 O O . ASN A 1 109 ? 3.368 8.216 3.413 1.00 95.50 109 ASN A O 1
ATOM 853 N N . PHE A 1 110 ? 2.542 6.446 2.297 1.00 96.00 110 PHE A N 1
ATOM 854 C CA . PHE A 1 110 ? 3.827 5.868 1.913 1.00 96.00 110 PHE A CA 1
ATOM 855 C C . PHE A 1 110 ? 4.318 6.538 0.632 1.00 96.00 110 PHE A C 1
ATOM 857 O O . PHE A 1 110 ? 3.654 6.463 -0.399 1.00 96.00 110 PHE A O 1
ATOM 864 N N . ARG A 1 111 ? 5.466 7.212 0.713 1.00 95.25 111 ARG A N 1
ATOM 865 C CA . ARG A 1 111 ? 6.073 7.967 -0.388 1.00 95.25 111 ARG A CA 1
ATOM 866 C C . ARG A 1 111 ? 7.217 7.166 -0.994 1.00 95.25 111 ARG A C 1
ATOM 868 O O . ARG A 1 111 ? 8.236 6.964 -0.330 1.00 95.25 111 ARG A O 1
ATOM 875 N N . PHE A 1 112 ? 7.031 6.727 -2.231 1.00 94.25 112 PHE A N 1
ATOM 876 C CA . PHE A 1 112 ? 7.993 5.955 -3.009 1.00 94.25 112 PHE A CA 1
ATOM 877 C C . PHE A 1 112 ? 8.865 6.884 -3.859 1.00 94.25 112 PHE A C 1
ATOM 879 O O . PHE A 1 112 ? 8.453 7.981 -4.232 1.00 94.25 112 PHE A O 1
ATOM 886 N N . ALA A 1 113 ? 10.092 6.451 -4.155 1.00 92.44 113 ALA A N 1
ATOM 887 C CA . ALA A 1 113 ? 10.997 7.190 -5.040 1.00 92.44 113 ALA A CA 1
ATOM 888 C C . ALA A 1 113 ? 10.643 7.027 -6.529 1.00 92.44 113 ALA A C 1
ATOM 890 O O . ALA A 1 113 ? 11.049 7.847 -7.351 1.00 92.44 113 ALA A O 1
ATOM 891 N N . ALA A 1 114 ? 9.923 5.957 -6.854 1.00 93.69 114 ALA A N 1
ATOM 892 C CA . ALA A 1 114 ? 9.469 5.585 -8.184 1.00 93.69 114 ALA A CA 1
ATOM 893 C C . ALA A 1 114 ? 7.957 5.313 -8.129 1.00 93.69 114 ALA A C 1
ATOM 895 O O . ALA A 1 114 ? 7.417 5.074 -7.042 1.00 93.69 114 ALA A O 1
ATOM 896 N N . ALA A 1 115 ? 7.258 5.408 -9.261 1.00 95.62 115 ALA A N 1
ATOM 897 C CA . ALA A 1 115 ? 5.812 5.229 -9.260 1.00 95.62 115 ALA A CA 1
ATOM 898 C C . ALA A 1 115 ? 5.463 3.765 -8.973 1.00 95.62 115 ALA A C 1
ATOM 900 O O . ALA A 1 115 ? 6.147 2.840 -9.413 1.00 95.62 115 ALA A O 1
ATOM 901 N N . VAL A 1 116 ? 4.377 3.542 -8.237 1.00 96.12 116 VAL A N 1
ATOM 902 C CA . VAL A 1 116 ? 3.854 2.198 -8.015 1.00 96.12 116 VAL A CA 1
ATOM 903 C C . VAL A 1 116 ? 3.399 1.611 -9.345 1.00 96.12 116 VAL A C 1
ATOM 905 O O . VAL A 1 116 ? 2.640 2.233 -10.093 1.00 96.12 116 VAL A O 1
ATOM 908 N N . GLN A 1 117 ? 3.831 0.386 -9.622 1.00 95.31 117 GLN A N 1
ATOM 909 C CA . GLN A 1 117 ? 3.449 -0.313 -10.829 1.00 95.31 117 GLN A CA 1
ATOM 910 C C . GLN A 1 117 ? 1.936 -0.610 -10.808 1.00 95.31 117 GLN A C 1
ATOM 912 O O . GLN A 1 117 ? 1.417 -1.141 -9.814 1.00 95.31 117 GLN A O 1
ATOM 917 N N . PRO A 1 118 ? 1.196 -0.299 -11.892 1.00 93.31 118 PRO A N 1
ATOM 918 C CA . PRO A 1 118 ? -0.239 -0.546 -11.955 1.00 93.31 118 PRO A CA 1
ATOM 919 C C . PRO A 1 118 ? -0.593 -2.000 -11.630 1.00 93.31 118 PRO A C 1
ATOM 921 O O . PRO A 1 118 ? 0.102 -2.932 -12.027 1.00 93.31 118 PRO A O 1
ATOM 924 N N . SER A 1 119 ? -1.700 -2.206 -10.911 1.00 95.94 119 SER A N 1
ATOM 925 C CA . SER A 1 119 ? -2.175 -3.536 -10.485 1.00 95.94 119 SER A CA 1
ATOM 926 C C . SER A 1 119 ? -1.181 -4.360 -9.648 1.00 95.94 119 SER A C 1
ATOM 928 O O . SER A 1 119 ? -1.395 -5.560 -9.462 1.00 95.94 119 SER A O 1
ATOM 930 N N . CYS A 1 120 ? -0.116 -3.746 -9.122 1.00 97.38 120 CYS A N 1
ATOM 931 C CA . CYS A 1 120 ? 0.899 -4.419 -8.314 1.00 97.38 120 CYS A CA 1
ATOM 932 C C . CYS A 1 120 ? 0.939 -3.893 -6.871 1.00 97.38 120 CYS A C 1
ATOM 934 O O . CYS A 1 120 ? 1.998 -3.628 -6.302 1.00 97.38 120 CYS A O 1
ATOM 936 N N . ILE A 1 121 ? -0.247 -3.782 -6.274 1.00 98.19 121 ILE A N 1
ATOM 937 C CA . ILE A 1 121 ? -0.450 -3.559 -4.841 1.00 98.19 121 ILE A CA 1
ATOM 938 C C . ILE A 1 121 ? -1.256 -4.741 -4.323 1.00 98.19 121 ILE A C 1
ATOM 940 O O . ILE A 1 121 ? -2.301 -5.071 -4.883 1.00 98.19 121 ILE A O 1
ATOM 944 N N . ALA A 1 122 ? -0.786 -5.369 -3.252 1.00 97.88 122 ALA A N 1
ATOM 945 C CA . ALA A 1 122 ? -1.473 -6.497 -2.650 1.00 97.88 122 ALA A CA 1
ATOM 946 C C . ALA A 1 122 ? -1.472 -6.414 -1.124 1.00 97.88 122 ALA A C 1
ATOM 948 O O . ALA A 1 122 ? -0.520 -5.931 -0.512 1.00 97.88 122 ALA A O 1
ATOM 949 N N . PHE A 1 123 ? -2.539 -6.927 -0.519 1.00 97.88 123 PHE A N 1
ATOM 950 C CA . PHE A 1 123 ? -2.732 -6.952 0.925 1.00 97.88 123 PHE A CA 1
ATOM 951 C C . PHE A 1 123 ? -3.005 -8.372 1.402 1.00 97.88 123 PHE A C 1
ATOM 953 O O . PHE A 1 123 ? -3.645 -9.155 0.700 1.00 97.88 123 PHE A O 1
ATOM 960 N N . ALA A 1 124 ? -2.545 -8.683 2.608 1.00 96.81 124 ALA A N 1
ATOM 961 C CA . ALA A 1 124 ? -2.829 -9.937 3.284 1.00 96.81 124 ALA A CA 1
ATOM 962 C C . ALA A 1 124 ? -3.138 -9.698 4.762 1.00 96.81 124 ALA A C 1
ATOM 964 O O . ALA A 1 124 ? -2.578 -8.807 5.402 1.00 96.81 124 ALA A O 1
ATOM 965 N N . ASP A 1 125 ? -4.012 -10.543 5.296 1.00 95.75 125 ASP A N 1
ATOM 966 C CA . ASP A 1 125 ? -4.382 -10.568 6.704 1.00 95.75 125 ASP A CA 1
ATOM 967 C C . ASP A 1 125 ? -3.787 -11.833 7.356 1.00 95.75 125 ASP A C 1
ATOM 969 O O . ASP A 1 125 ? -4.318 -12.925 7.137 1.00 95.75 125 ASP A O 1
ATOM 973 N N . PRO A 1 126 ? -2.641 -11.749 8.060 1.00 94.12 126 PRO A N 1
ATOM 974 C CA . PRO A 1 126 ? -2.075 -12.874 8.802 1.00 94.12 126 PRO A CA 1
ATOM 975 C C . PRO A 1 126 ? -3.023 -13.356 9.901 1.00 94.12 126 PRO A C 1
ATOM 977 O O . PRO A 1 126 ? -3.620 -12.561 10.622 1.00 94.12 126 PRO A O 1
ATOM 980 N N . ARG A 1 127 ? -3.128 -14.674 10.090 1.00 94.38 127 ARG A N 1
ATOM 981 C CA . ARG A 1 127 ? -3.983 -15.252 11.140 1.00 94.38 127 ARG A CA 1
ATOM 982 C C . ARG A 1 127 ? -3.302 -15.228 12.507 1.00 94.38 127 ARG A C 1
ATOM 984 O O . ARG A 1 127 ? -3.965 -15.161 13.534 1.00 94.38 127 ARG A O 1
ATOM 991 N N . GLU A 1 128 ? -1.979 -15.314 12.507 1.00 91.44 128 GLU A N 1
ATOM 992 C CA . GLU A 1 128 ? -1.152 -15.572 13.683 1.00 91.44 128 GLU A CA 1
ATOM 993 C C . GLU A 1 128 ? -0.926 -14.321 14.535 1.00 91.44 128 GLU A C 1
ATOM 995 O O . GLU A 1 128 ? -0.643 -14.428 15.725 1.00 91.44 128 GLU A O 1
ATOM 1000 N N . HIS A 1 129 ? -1.006 -13.136 13.933 1.00 90.38 129 HIS A N 1
ATOM 1001 C CA . HIS A 1 129 ? -0.759 -11.868 14.607 1.00 90.38 129 HIS A CA 1
ATOM 1002 C C . HIS A 1 129 ? -1.611 -10.759 14.001 1.00 90.38 129 HIS A C 1
ATOM 1004 O O . HIS A 1 129 ? -1.882 -10.754 12.803 1.00 90.38 129 HIS A O 1
ATOM 1010 N N . ASP A 1 130 ? -2.018 -9.809 14.839 1.00 93.31 130 ASP A N 1
ATOM 1011 C CA . ASP A 1 130 ? -2.857 -8.689 14.429 1.00 93.31 130 ASP A CA 1
ATOM 1012 C C . ASP A 1 130 ? -2.030 -7.644 13.663 1.00 93.31 130 ASP A C 1
ATOM 1014 O O . ASP A 1 130 ? -1.419 -6.737 14.238 1.00 93.31 130 ASP A O 1
ATOM 1018 N N . ALA A 1 131 ? -1.964 -7.817 12.344 1.00 93.12 131 ALA A N 1
ATOM 1019 C CA . ALA A 1 131 ? -1.329 -6.891 11.420 1.00 93.12 131 ALA A CA 1
ATOM 1020 C C . ALA A 1 131 ? -2.012 -6.899 10.048 1.00 93.12 131 ALA A C 1
ATOM 1022 O O . ALA A 1 131 ? -2.716 -7.836 9.686 1.00 93.12 131 ALA A O 1
ATOM 1023 N N . LEU A 1 132 ? -1.745 -5.862 9.263 1.00 95.38 132 LEU A N 1
ATOM 1024 C CA . LEU A 1 132 ? -2.021 -5.796 7.836 1.00 95.38 132 LEU A CA 1
ATOM 1025 C C . LEU A 1 132 ? -0.692 -5.920 7.084 1.00 95.38 132 LEU A C 1
ATOM 1027 O O . LEU A 1 132 ? 0.178 -5.055 7.212 1.00 95.38 132 LEU A O 1
ATOM 1031 N N . CYS A 1 133 ? -0.522 -6.982 6.301 1.00 95.50 133 CYS A N 1
ATOM 1032 C CA . CYS A 1 133 ? 0.619 -7.106 5.40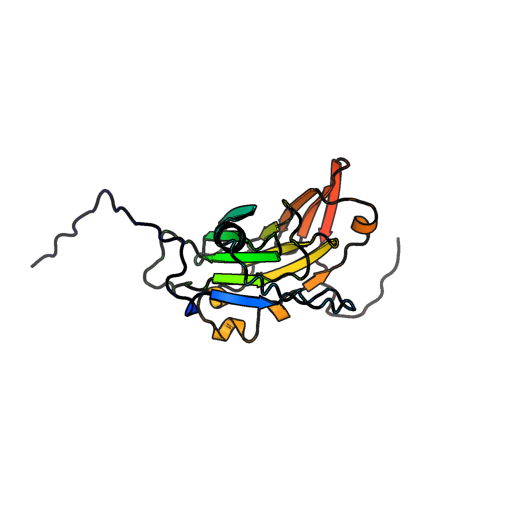2 1.00 95.50 133 CYS A CA 1
ATOM 1033 C C . CYS A 1 133 ? 0.312 -6.408 4.080 1.00 95.50 133 CYS A C 1
ATOM 1035 O O . CYS A 1 133 ? -0.767 -6.586 3.516 1.00 95.50 133 CYS A O 1
ATOM 1037 N N . MET A 1 134 ? 1.270 -5.633 3.582 1.00 96.50 134 MET A N 1
ATOM 1038 C CA . MET A 1 134 ? 1.163 -4.906 2.322 1.00 96.50 134 MET A CA 1
ATOM 1039 C C . MET A 1 134 ? 2.393 -5.164 1.461 1.00 96.50 134 MET A C 1
ATOM 1041 O O . MET A 1 134 ? 3.521 -5.081 1.946 1.00 96.50 134 MET A O 1
ATOM 1045 N N . PHE A 1 135 ? 2.161 -5.408 0.177 1.00 97.56 135 PHE A N 1
ATOM 1046 C CA . PHE A 1 135 ? 3.181 -5.616 -0.839 1.00 97.56 135 PHE A CA 1
ATOM 1047 C C . PHE A 1 135 ? 2.983 -4.623 -1.974 1.00 97.56 135 PHE A C 1
ATOM 1049 O O . PHE A 1 135 ? 1.864 -4.457 -2.463 1.00 97.56 135 PHE A O 1
ATOM 1056 N N . VAL A 1 136 ? 4.067 -3.980 -2.398 1.00 97.56 136 VAL A N 1
ATOM 1057 C CA . VAL A 1 136 ? 4.052 -2.964 -3.454 1.00 97.56 136 VAL A CA 1
ATOM 1058 C C . VAL A 1 136 ? 5.234 -3.203 -4.379 1.00 97.56 136 VAL A C 1
ATOM 1060 O O . VAL A 1 136 ? 6.356 -3.323 -3.897 1.00 97.56 136 VAL A O 1
ATOM 1063 N N . LEU A 1 137 ? 4.988 -3.277 -5.684 1.00 97.31 137 LEU A N 1
ATOM 1064 C CA . LEU A 1 137 ? 6.033 -3.303 -6.708 1.00 97.31 137 LEU A CA 1
ATOM 1065 C C . LEU A 1 137 ? 6.072 -1.935 -7.392 1.00 97.31 137 LEU A C 1
ATOM 1067 O O . LEU A 1 137 ? 5.019 -1.435 -7.789 1.00 97.31 137 LEU A O 1
ATOM 1071 N N . ASP A 1 138 ? 7.245 -1.317 -7.492 1.00 96.00 138 ASP A N 1
ATOM 1072 C CA . ASP A 1 138 ? 7.418 -0.061 -8.231 1.00 96.00 138 ASP A CA 1
ATOM 1073 C C . ASP A 1 138 ? 7.851 -0.291 -9.690 1.00 96.00 138 ASP A C 1
ATOM 1075 O O . ASP A 1 138 ? 8.186 -1.405 -10.096 1.00 96.00 138 ASP A O 1
ATOM 1079 N N . ASP A 1 139 ? 7.833 0.776 -10.489 1.00 94.62 139 ASP A N 1
ATOM 1080 C CA . ASP A 1 139 ? 8.269 0.778 -11.893 1.00 94.62 139 ASP A CA 1
ATOM 1081 C C . ASP A 1 139 ? 9.763 0.441 -12.091 1.00 94.62 139 ASP A C 1
ATOM 1083 O O . ASP A 1 139 ? 10.186 0.097 -13.197 1.00 94.62 139 ASP A O 1
ATOM 1087 N N . ALA A 1 140 ? 10.557 0.478 -11.018 1.00 93.69 140 ALA A N 1
ATOM 1088 C CA . ALA A 1 140 ? 11.950 0.059 -10.985 1.00 93.69 140 ALA A CA 1
ATOM 1089 C C . ALA A 1 140 ? 12.101 -1.435 -10.639 1.00 93.69 140 ALA A C 1
ATOM 1091 O O . ALA A 1 140 ? 13.222 -1.904 -10.423 1.00 93.69 140 ALA A O 1
ATOM 1092 N N . ASN A 1 141 ? 10.992 -2.186 -10.620 1.00 95.19 141 ASN A N 1
ATOM 1093 C CA . ASN A 1 141 ? 10.910 -3.606 -10.286 1.00 95.19 141 ASN A CA 1
ATOM 1094 C C . ASN A 1 141 ? 11.398 -3.936 -8.864 1.00 95.19 141 ASN A C 1
ATOM 1096 O O . ASN A 1 141 ? 11.909 -5.031 -8.604 1.00 95.19 141 ASN A O 1
ATOM 1100 N N . VAL A 1 142 ? 11.232 -3.001 -7.927 1.00 95.31 142 VAL A N 1
ATOM 1101 C CA . VAL A 1 142 ? 11.560 -3.186 -6.513 1.00 95.31 142 VAL A CA 1
ATOM 1102 C C . VAL A 1 142 ? 10.305 -3.579 -5.745 1.00 95.31 142 VAL A C 1
ATOM 1104 O O . VAL A 1 142 ? 9.304 -2.863 -5.738 1.00 95.31 142 VAL A O 1
ATOM 1107 N N . LEU A 1 143 ? 10.359 -4.728 -5.072 1.00 96.06 143 LEU A N 1
ATOM 1108 C CA . LEU A 1 143 ? 9.294 -5.219 -4.208 1.00 96.06 143 LEU A CA 1
ATOM 1109 C C . LEU A 1 143 ? 9.505 -4.720 -2.776 1.00 96.06 143 LEU A C 1
ATOM 1111 O O . LEU A 1 143 ? 10.460 -5.104 -2.098 1.00 96.06 143 LEU A O 1
ATOM 1115 N N . TYR A 1 144 ? 8.556 -3.930 -2.291 1.00 95.81 144 TYR A N 1
ATOM 1116 C CA . TYR A 1 144 ? 8.470 -3.477 -0.908 1.00 95.81 144 TYR A CA 1
ATOM 1117 C C . TYR A 1 144 ? 7.445 -4.314 -0.150 1.00 95.81 144 TYR A C 1
ATOM 1119 O O . TYR A 1 144 ? 6.351 -4.583 -0.646 1.00 95.81 144 TYR A O 1
ATOM 1127 N N . SER A 1 145 ? 7.788 -4.721 1.069 1.00 95.19 145 SER A N 1
ATOM 1128 C CA . SER A 1 145 ? 6.903 -5.463 1.970 1.00 95.19 145 SER A CA 1
ATOM 1129 C C . SER A 1 145 ? 6.813 -4.767 3.321 1.00 95.19 145 SER A C 1
ATOM 1131 O O . SER A 1 145 ? 7.838 -4.494 3.945 1.00 95.19 145 SER A O 1
ATOM 1133 N N . PHE A 1 146 ? 5.595 -4.546 3.803 1.00 94.25 146 PHE A N 1
ATOM 1134 C CA . PHE A 1 146 ? 5.314 -3.886 5.073 1.00 94.25 146 PHE A CA 1
ATOM 1135 C C . PHE A 1 146 ? 4.430 -4.773 5.945 1.00 94.25 146 PHE A C 1
ATOM 1137 O O . PHE A 1 146 ? 3.539 -5.462 5.450 1.00 94.25 146 PHE A O 1
ATOM 1144 N N . THR A 1 147 ? 4.642 -4.707 7.256 1.00 93.12 147 THR A N 1
ATOM 1145 C CA . THR A 1 147 ? 3.757 -5.312 8.256 1.00 93.12 147 THR A CA 1
ATOM 1146 C C . THR A 1 147 ? 3.249 -4.196 9.163 1.00 93.12 147 THR A C 1
ATOM 1148 O O . THR A 1 147 ? 3.999 -3.650 9.971 1.00 93.12 147 THR A O 1
ATOM 1151 N N . LEU A 1 148 ? 1.986 -3.813 8.986 1.00 93.56 148 LEU A N 1
ATOM 1152 C CA . LEU A 1 148 ? 1.379 -2.653 9.631 1.00 93.56 148 LEU A CA 1
ATOM 1153 C C . LEU A 1 148 ? 0.536 -3.098 10.824 1.00 93.56 148 LEU A C 1
ATOM 1155 O O . LEU A 1 148 ? -0.470 -3.782 10.657 1.00 93.56 148 LEU A O 1
ATOM 1159 N N . ARG A 1 149 ? 0.926 -2.702 12.038 1.00 92.94 149 ARG A N 1
ATOM 1160 C CA . ARG A 1 149 ? 0.121 -2.969 13.237 1.00 92.94 149 ARG A CA 1
ATOM 1161 C C . ARG A 1 149 ? -1.066 -1.999 13.313 1.00 92.94 149 ARG A C 1
ATOM 1163 O O . ARG A 1 149 ? -0.898 -0.838 12.933 1.00 92.94 149 ARG A O 1
ATOM 1170 N N . PRO A 1 150 ? -2.214 -2.403 13.887 1.00 93.31 150 PRO A N 1
ATOM 1171 C CA . PRO A 1 150 ? -3.366 -1.522 14.106 1.00 93.31 150 PRO A CA 1
ATOM 1172 C C . PRO A 1 150 ? -3.008 -0.193 14.771 1.00 93.31 150 PRO A C 1
ATOM 1174 O O . PRO A 1 150 ? -3.500 0.856 14.370 1.00 9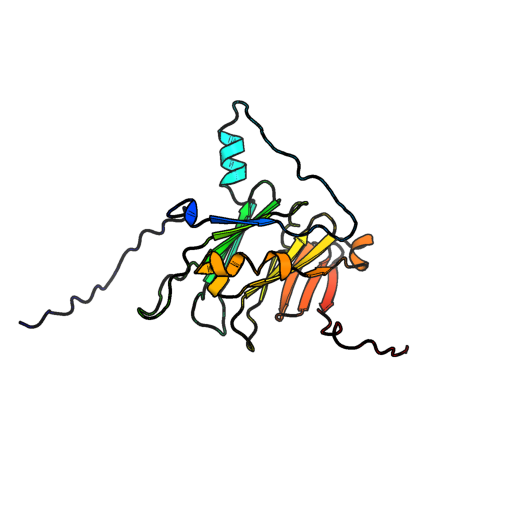3.31 150 PRO A O 1
ATOM 1177 N N . ASP A 1 151 ? -2.092 -0.222 15.742 1.00 92.62 151 ASP A N 1
ATOM 1178 C CA . ASP A 1 151 ? -1.642 0.960 16.479 1.00 92.62 151 ASP A CA 1
ATOM 1179 C C . ASP A 1 151 ? -1.050 2.063 15.590 1.00 92.62 151 ASP A C 1
ATOM 1181 O O . ASP A 1 151 ? -1.147 3.236 15.955 1.00 92.62 151 ASP A O 1
ATOM 1185 N N . TYR A 1 152 ? -0.506 1.724 14.415 1.00 93.12 152 TYR A N 1
ATOM 1186 C CA . TYR A 1 152 ? -0.031 2.715 13.443 1.00 93.12 152 TYR A CA 1
ATOM 1187 C C . TYR A 1 152 ? -1.165 3.585 12.900 1.00 93.12 152 TYR A C 1
ATOM 1189 O O . TYR A 1 152 ? -0.929 4.732 12.546 1.00 93.12 152 TYR A O 1
ATOM 1197 N N . PHE A 1 153 ? -2.399 3.083 12.883 1.00 93.31 153 PHE A N 1
ATOM 1198 C CA . PHE A 1 153 ? -3.569 3.852 12.465 1.00 93.31 153 PHE A CA 1
ATOM 1199 C C . PHE A 1 153 ? -4.219 4.621 13.626 1.00 93.31 153 PHE A C 1
ATOM 1201 O O . PHE A 1 153 ? -5.094 5.452 13.394 1.00 93.31 153 PHE A O 1
ATOM 1208 N N . ARG A 1 154 ? -3.797 4.369 14.875 1.00 92.19 154 ARG A N 1
ATOM 1209 C CA . ARG A 1 154 ? -4.404 4.940 16.091 1.00 92.19 154 ARG A CA 1
ATOM 1210 C C . ARG A 1 154 ? -3.616 6.114 16.659 1.00 92.19 154 ARG A C 1
ATOM 1212 O O . ARG A 1 154 ? -4.194 7.145 16.987 1.00 92.19 154 ARG A O 1
ATOM 1219 N N . LYS A 1 155 ? -2.294 5.963 16.800 1.00 91.25 155 LYS A N 1
ATOM 1220 C CA . LYS A 1 155 ? -1.435 6.937 17.497 1.00 91.25 155 LYS A CA 1
ATOM 1221 C C . LYS A 1 155 ? -0.134 7.195 16.740 1.00 91.25 155 LYS A C 1
ATOM 1223 O O . LYS A 1 155 ? 0.560 6.266 16.337 1.00 91.25 155 LYS A O 1
ATOM 1228 N N . ARG A 1 156 ? 0.233 8.473 16.599 1.00 89.44 156 ARG A N 1
ATOM 1229 C CA . ARG A 1 156 ? 1.454 8.895 15.886 1.00 89.44 156 ARG A CA 1
ATOM 1230 C C . ARG A 1 156 ? 2.734 8.376 16.540 1.00 89.44 156 ARG A C 1
ATOM 1232 O O . ARG A 1 156 ? 3.647 7.977 15.830 1.00 89.44 156 ARG A O 1
ATOM 1239 N N . SER A 1 157 ? 2.760 8.279 17.869 1.00 88.69 157 SER A N 1
ATOM 1240 C CA . SER A 1 157 ? 3.898 7.733 18.621 1.00 88.69 157 SER A CA 1
ATOM 1241 C C . SER A 1 157 ? 4.225 6.277 18.270 1.00 88.69 157 SER A C 1
ATOM 1243 O O . SER A 1 157 ? 5.355 5.842 18.448 1.00 88.69 157 SER A O 1
ATOM 1245 N N . ALA A 1 158 ? 3.272 5.508 17.726 1.00 85.44 158 ALA A N 1
ATOM 1246 C CA . ALA A 1 158 ? 3.554 4.158 17.240 1.00 85.44 158 ALA A CA 1
ATOM 1247 C C . ALA A 1 158 ? 4.326 4.155 15.908 1.00 85.44 158 ALA A C 1
ATOM 1249 O O . ALA A 1 158 ? 4.942 3.149 15.566 1.00 85.44 158 ALA A O 1
ATOM 1250 N N . ILE A 1 159 ? 4.281 5.255 15.153 1.00 82.25 159 ILE A N 1
ATOM 1251 C CA . ILE A 1 159 ? 4.881 5.387 13.820 1.00 82.25 159 ILE A CA 1
ATOM 1252 C C . ILE A 1 159 ? 6.338 5.847 13.923 1.00 82.25 159 ILE A C 1
ATOM 1254 O O . ILE A 1 159 ? 7.159 5.410 13.120 1.00 82.25 159 ILE A O 1
ATOM 1258 N N . GLU A 1 160 ? 6.667 6.657 14.937 1.00 68.31 160 GLU A N 1
ATOM 1259 C CA . GLU A 1 160 ? 8.022 7.176 15.203 1.00 68.31 160 GLU A CA 1
ATOM 1260 C C . GLU A 1 160 ? 9.090 6.074 15.335 1.00 68.31 160 GLU A C 1
ATOM 1262 O O . GLU A 1 160 ? 10.270 6.360 15.177 1.00 68.31 160 GLU A O 1
ATOM 1267 N N . ALA A 1 161 ? 8.679 4.818 15.545 1.00 57.41 161 ALA A N 1
ATOM 1268 C CA . ALA A 1 161 ? 9.549 3.649 15.683 1.00 57.41 161 ALA A CA 1
ATOM 1269 C C . ALA A 1 161 ? 9.303 2.523 14.643 1.00 57.41 161 ALA A C 1
ATOM 1271 O O . ALA A 1 161 ? 9.620 1.372 14.934 1.00 57.41 161 ALA A O 1
ATOM 1272 N N . GLY A 1 162 ? 8.593 2.755 13.522 1.00 62.00 162 GLY A N 1
ATOM 1273 C CA . GLY A 1 162 ? 7.850 1.650 12.879 1.00 62.00 162 GLY A CA 1
ATOM 1274 C C . GLY A 1 162 ? 7.916 1.486 11.356 1.00 62.00 162 GLY A C 1
ATOM 1275 O O . GLY A 1 162 ? 8.658 0.638 10.875 1.00 62.00 162 GLY A O 1
ATOM 1276 N N . PRO A 1 163 ? 7.061 2.150 10.555 1.00 62.38 163 PRO A N 1
ATOM 1277 C CA . PRO A 1 163 ? 6.657 1.574 9.265 1.00 62.38 163 PRO A CA 1
ATOM 1278 C C . PRO A 1 163 ? 7.737 1.592 8.179 1.00 62.38 163 PRO A C 1
ATOM 1280 O O . PRO A 1 163 ? 7.793 0.671 7.368 1.00 62.38 163 PRO A O 1
ATOM 1283 N N . ALA A 1 164 ? 8.589 2.623 8.161 1.00 62.84 164 ALA A N 1
ATOM 1284 C CA . ALA A 1 164 ? 9.720 2.696 7.235 1.00 62.84 164 ALA A CA 1
ATOM 1285 C C . ALA A 1 164 ? 10.827 1.699 7.615 1.00 62.84 164 ALA A C 1
ATOM 1287 O O . ALA A 1 164 ? 11.408 1.074 6.735 1.00 62.84 164 ALA A O 1
ATOM 1288 N N . GLU A 1 165 ? 11.072 1.500 8.912 1.00 64.75 165 GLU A N 1
ATOM 1289 C CA . GLU A 1 165 ? 12.037 0.518 9.431 1.00 64.75 165 GLU A CA 1
ATOM 1290 C C . GLU A 1 165 ? 11.525 -0.925 9.290 1.00 64.75 165 GLU A C 1
ATOM 1292 O O . GLU A 1 165 ? 12.298 -1.857 9.084 1.00 64.75 165 GLU A O 1
ATOM 1297 N N . ALA A 1 166 ? 10.204 -1.115 9.335 1.00 70.75 166 ALA A N 1
ATOM 1298 C CA . ALA A 1 166 ? 9.537 -2.387 9.075 1.00 70.75 166 ALA A CA 1
ATOM 1299 C C . ALA A 1 166 ? 9.435 -2.722 7.574 1.00 70.75 166 ALA A C 1
ATOM 1301 O O . ALA A 1 166 ? 8.999 -3.827 7.230 1.00 70.75 166 ALA A O 1
ATOM 1302 N N . CYS A 1 167 ? 9.822 -1.795 6.688 1.00 87.81 167 CYS A N 1
ATOM 1303 C CA . CYS A 1 167 ? 9.857 -2.020 5.250 1.00 87.81 167 CYS A CA 1
ATOM 1304 C C . CYS A 1 167 ? 10.990 -2.986 4.897 1.00 87.81 167 CYS A C 1
ATOM 1306 O O . CYS A 1 167 ? 12.162 -2.733 5.174 1.00 87.81 167 CYS A O 1
ATOM 1308 N N . ARG A 1 168 ? 10.650 -4.090 4.234 1.00 90.75 168 ARG A N 1
ATOM 1309 C CA . ARG A 1 168 ? 11.635 -4.949 3.574 1.00 90.75 168 ARG A CA 1
ATOM 1310 C C . ARG A 1 168 ? 11.649 -4.645 2.090 1.00 90.75 168 ARG A C 1
ATOM 1312 O O . ARG A 1 168 ? 10.597 -4.640 1.458 1.00 90.75 168 ARG A O 1
ATOM 1319 N N . VAL A 1 169 ? 12.847 -4.453 1.555 1.00 92.38 169 VAL A N 1
ATOM 1320 C CA . VAL A 1 169 ? 13.084 -4.172 0.141 1.00 92.38 169 VAL A CA 1
ATOM 1321 C C . VAL A 1 169 ? 13.720 -5.399 -0.502 1.00 92.38 169 VAL A C 1
ATOM 1323 O O . VAL A 1 169 ? 14.687 -5.947 0.028 1.00 92.38 169 VAL A O 1
ATOM 1326 N N . TYR A 1 170 ? 13.178 -5.842 -1.630 1.00 92.88 170 TYR A N 1
ATOM 1327 C CA . TYR A 1 170 ? 13.681 -6.976 -2.396 1.00 92.88 170 TYR A CA 1
ATOM 1328 C C . TYR A 1 170 ? 13.663 -6.647 -3.889 1.00 92.88 170 TYR A C 1
ATOM 1330 O O . TYR A 1 170 ? 12.710 -6.049 -4.375 1.00 92.88 170 TYR A O 1
ATOM 1338 N N . VAL A 1 171 ? 14.705 -7.041 -4.622 1.00 93.38 171 VAL A N 1
ATOM 1339 C CA . VAL A 1 171 ? 14.807 -6.837 -6.076 1.00 93.38 171 VAL A CA 1
ATOM 1340 C C . VAL A 1 171 ? 14.783 -8.211 -6.755 1.00 93.38 171 VAL A C 1
ATOM 1342 O O . VAL A 1 171 ? 15.806 -8.903 -6.756 1.00 93.38 171 VAL A O 1
ATOM 1345 N N . PRO A 1 172 ? 13.631 -8.662 -7.286 1.00 92.81 172 PRO A N 1
ATOM 1346 C CA . PRO A 1 172 ? 13.519 -9.967 -7.928 1.00 92.81 172 PRO A CA 1
ATOM 1347 C C . PRO A 1 172 ? 14.275 -9.994 -9.262 1.00 92.81 172 PRO A C 1
ATOM 1349 O O . PRO A 1 172 ? 13.933 -9.274 -10.198 1.00 92.81 172 PRO A O 1
ATOM 1352 N N . SER A 1 173 ? 15.268 -10.878 -9.394 1.00 92.69 173 SER A N 1
ATOM 1353 C CA . SER A 1 173 ? 16.086 -10.988 -10.615 1.00 92.69 173 SER A CA 1
ATOM 1354 C C . SER A 1 173 ? 15.274 -11.333 -11.867 1.00 92.69 173 SER A C 1
ATOM 1356 O O . SER A 1 173 ? 15.617 -10.900 -12.964 1.00 92.69 173 SER A O 1
ATOM 1358 N N . VAL A 1 174 ? 14.166 -12.062 -11.711 1.00 93.12 174 VAL A N 1
ATOM 1359 C CA . VAL A 1 174 ? 13.236 -12.419 -12.795 1.00 93.12 174 VAL A CA 1
ATOM 1360 C C . VAL A 1 174 ? 12.667 -11.196 -13.522 1.00 93.12 174 VAL A C 1
ATOM 1362 O O . VAL A 1 174 ? 12.427 -11.260 -14.726 1.00 93.12 174 VAL A O 1
ATOM 1365 N N . PHE A 1 175 ? 12.528 -10.056 -12.839 1.00 94.88 175 PHE A N 1
ATOM 1366 C CA . PHE A 1 175 ? 11.995 -8.833 -13.443 1.00 94.88 175 PHE A CA 1
ATOM 1367 C C . PHE A 1 175 ? 13.028 -8.028 -14.242 1.00 94.88 175 PHE A C 1
ATOM 1369 O O . PHE A 1 175 ? 12.693 -7.004 -14.824 1.00 94.88 175 PHE A O 1
ATOM 1376 N N . SER A 1 176 ? 14.273 -8.509 -14.341 1.00 92.50 176 SER A N 1
ATOM 1377 C CA . SER A 1 176 ? 15.255 -7.938 -15.276 1.00 92.50 176 SER A CA 1
ATOM 1378 C C . SER A 1 176 ? 14.956 -8.270 -16.744 1.00 92.50 176 SER A C 1
ATOM 1380 O O . SER A 1 176 ? 15.433 -7.572 -17.634 1.00 92.50 176 SER A O 1
ATOM 1382 N N . PHE A 1 177 ? 14.161 -9.314 -17.007 1.00 93.00 177 PHE A N 1
ATOM 1383 C CA . PHE A 1 177 ? 13.785 -9.741 -18.363 1.00 93.00 177 PHE A CA 1
ATOM 1384 C C . PHE A 1 177 ? 12.306 -10.134 -18.512 1.00 93.00 177 PHE A C 1
ATOM 1386 O O . PHE A 1 177 ? 11.830 -10.315 -19.634 1.00 93.00 177 PHE A O 1
ATOM 1393 N N . LYS A 1 178 ? 11.558 -10.280 -17.410 1.00 95.38 178 LYS A N 1
ATOM 1394 C CA . LYS A 1 178 ? 10.100 -10.459 -17.420 1.00 95.38 178 LYS A CA 1
ATOM 1395 C C . LYS A 1 178 ? 9.410 -9.204 -16.911 1.00 95.38 178 LYS A C 1
ATOM 1397 O O . LYS A 1 178 ? 9.856 -8.602 -15.945 1.00 95.38 178 LYS A O 1
ATOM 1402 N N . HIS A 1 179 ? 8.281 -8.863 -17.518 1.00 96.44 179 HIS A N 1
ATOM 1403 C CA . HIS A 1 179 ? 7.524 -7.671 -17.152 1.00 96.44 179 HIS A CA 1
ATOM 1404 C C . HIS A 1 179 ? 6.331 -8.065 -16.270 1.00 96.44 179 HIS A C 1
ATOM 1406 O O . HIS A 1 179 ? 5.463 -8.811 -16.745 1.00 96.44 179 HIS A O 1
ATOM 1412 N N . PRO A 1 180 ? 6.273 -7.603 -15.008 1.00 97.44 180 PRO A N 1
ATOM 1413 C CA . PRO A 1 180 ? 5.112 -7.804 -14.150 1.00 97.44 180 PRO A CA 1
ATOM 1414 C C . PRO A 1 180 ? 3.870 -7.136 -14.751 1.00 97.44 180 PRO A C 1
ATOM 1416 O O . PRO A 1 180 ? 3.970 -6.100 -15.399 1.00 97.44 180 PRO A O 1
ATOM 1419 N N . HIS A 1 181 ? 2.698 -7.722 -14.532 1.00 96.69 181 HIS A N 1
ATOM 1420 C CA . HIS A 1 181 ? 1.417 -7.188 -15.003 1.00 96.69 181 HIS A CA 1
ATOM 1421 C C . HIS A 1 181 ? 0.400 -7.036 -13.863 1.00 96.69 181 HIS A C 1
ATOM 1423 O O . HIS A 1 181 ? -0.325 -6.045 -13.802 1.00 96.69 181 HIS A O 1
ATOM 1429 N N . ARG A 1 182 ? 0.326 -8.012 -12.949 1.00 97.12 182 ARG A N 1
ATOM 1430 C CA . ARG A 1 182 ? -0.572 -7.965 -11.785 1.00 97.12 182 ARG A CA 1
ATOM 1431 C C . ARG A 1 182 ? 0.008 -8.753 -10.623 1.00 97.12 182 ARG A C 1
ATOM 1433 O O . ARG A 1 182 ? 0.487 -9.863 -10.832 1.00 97.12 182 ARG A O 1
ATOM 1440 N N . MET A 1 183 ? -0.113 -8.231 -9.407 1.00 98.06 183 MET A N 1
ATOM 1441 C CA . MET A 1 183 ? 0.299 -8.922 -8.184 1.00 98.06 183 MET A CA 1
ATOM 1442 C C . MET A 1 183 ? -0.899 -9.221 -7.286 1.00 98.06 183 MET A C 1
ATOM 1444 O O . MET A 1 183 ? -1.786 -8.389 -7.115 1.00 98.06 183 MET A O 1
ATOM 1448 N N . ILE A 1 184 ? -0.890 -10.399 -6.671 1.00 97.75 184 ILE A N 1
ATOM 1449 C CA . ILE A 1 184 ? -1.802 -10.776 -5.591 1.00 97.75 184 ILE A CA 1
ATOM 1450 C C . ILE A 1 184 ? -1.001 -11.331 -4.415 1.00 97.75 184 ILE A C 1
ATOM 1452 O O . ILE A 1 184 ? 0.034 -11.970 -4.608 1.00 97.75 184 ILE A O 1
ATOM 1456 N N . ALA A 1 185 ? -1.486 -11.124 -3.195 1.00 97.31 185 ALA A N 1
ATOM 1457 C CA . ALA A 1 185 ? -0.927 -11.770 -2.017 1.00 97.31 185 ALA A CA 1
ATOM 1458 C C . ALA A 1 185 ? -1.664 -13.093 -1.806 1.00 97.31 185 ALA A C 1
ATOM 1460 O O . ALA A 1 185 ? -2.877 -13.110 -1.611 1.00 97.31 185 ALA A O 1
ATOM 1461 N N . ALA A 1 186 ? -0.931 -14.202 -1.877 1.00 94.81 186 ALA A N 1
ATOM 1462 C CA . ALA A 1 186 ? -1.473 -15.517 -1.558 1.00 94.81 186 ALA A CA 1
ATOM 1463 C C . ALA A 1 186 ? -1.522 -15.724 -0.036 1.00 94.81 186 ALA A C 1
ATOM 1465 O O . ALA A 1 186 ? -2.466 -16.315 0.483 1.00 94.81 186 ALA A O 1
ATOM 1466 N N . THR A 1 187 ? -0.515 -15.212 0.679 1.00 93.62 187 THR A N 1
ATOM 1467 C CA . THR A 1 187 ? -0.426 -15.225 2.146 1.00 93.62 187 THR A CA 1
ATOM 1468 C C . THR A 1 187 ? 0.291 -13.965 2.648 1.00 93.62 187 THR A C 1
ATOM 1470 O O . THR A 1 187 ? 0.722 -13.123 1.861 1.00 93.62 187 THR A O 1
ATOM 1473 N N . ALA A 1 188 ? 0.464 -13.843 3.966 1.00 93.44 188 ALA A N 1
ATOM 1474 C CA . ALA A 1 188 ? 1.252 -12.775 4.587 1.00 93.44 188 ALA A CA 1
ATOM 1475 C C . ALA A 1 188 ? 2.761 -12.825 4.266 1.00 93.44 188 ALA A C 1
ATOM 1477 O O . ALA A 1 188 ? 3.467 -11.861 4.560 1.00 93.44 188 ALA A O 1
ATOM 1478 N N . ASP A 1 189 ? 3.238 -13.915 3.657 1.00 92.62 189 ASP A N 1
ATOM 1479 C CA . ASP A 1 189 ? 4.642 -14.136 3.297 1.00 92.62 189 ASP A CA 1
ATOM 1480 C C . ASP A 1 189 ? 4.824 -14.509 1.814 1.00 92.62 189 ASP A C 1
ATOM 1482 O O . ASP A 1 189 ? 5.942 -14.780 1.389 1.00 92.62 189 ASP A O 1
ATOM 1486 N N . GLN A 1 190 ? 3.760 -14.527 1.010 1.00 94.94 190 GLN A N 1
ATOM 1487 C CA . GLN A 1 190 ? 3.822 -14.978 -0.379 1.00 94.94 190 GLN A CA 1
ATOM 1488 C C . GLN A 1 190 ? 2.999 -14.077 -1.289 1.00 94.94 190 GLN A C 1
ATOM 1490 O O . GLN A 1 190 ? 1.804 -13.864 -1.063 1.00 94.94 190 GLN A O 1
ATOM 1495 N N . VAL A 1 191 ? 3.614 -13.662 -2.394 1.00 97.44 191 VAL A N 1
ATOM 1496 C CA . VAL A 1 191 ? 2.921 -13.008 -3.505 1.00 97.44 191 VAL A CA 1
ATOM 1497 C C . VAL A 1 191 ? 3.045 -13.826 -4.783 1.00 97.44 191 VAL A C 1
ATOM 1499 O O . VAL A 1 191 ? 4.027 -14.536 -5.007 1.00 97.44 191 VAL A O 1
ATOM 1502 N N . VAL A 1 192 ? 2.024 -13.733 -5.626 1.00 98.12 192 VAL A N 1
ATOM 1503 C CA . VAL A 1 192 ? 2.021 -14.282 -6.981 1.00 98.12 192 VAL A CA 1
ATOM 1504 C C . VAL A 1 192 ? 1.880 -13.122 -7.950 1.00 98.12 192 VAL A C 1
ATOM 1506 O O . VAL A 1 192 ? 1.003 -12.272 -7.793 1.00 98.12 192 VAL A O 1
ATOM 1509 N N . VAL A 1 193 ? 2.756 -13.091 -8.945 1.00 98.19 193 VAL A N 1
ATOM 1510 C CA . VAL A 1 193 ? 2.826 -12.050 -9.961 1.00 98.19 193 VAL A CA 1
ATOM 1511 C C . VAL A 1 193 ? 2.552 -12.679 -11.318 1.00 98.19 193 VAL A C 1
ATOM 1513 O O . VAL A 1 193 ? 3.294 -13.554 -11.764 1.00 98.19 193 VAL A O 1
ATOM 1516 N N . ALA A 1 194 ? 1.481 -12.236 -11.967 1.00 98.19 194 ALA A N 1
ATOM 1517 C CA . ALA A 1 194 ? 1.232 -12.522 -13.368 1.00 98.19 194 ALA A CA 1
ATOM 1518 C C . ALA A 1 194 ? 2.078 -11.593 -14.236 1.00 98.19 194 ALA A C 1
ATOM 1520 O O . ALA A 1 194 ? 2.190 -10.399 -13.947 1.00 98.19 194 ALA A O 1
ATOM 1521 N N . LEU A 1 195 ? 2.662 -12.151 -15.287 1.00 97.75 195 LEU A N 1
ATOM 1522 C CA . LEU A 1 195 ? 3.544 -11.471 -16.225 1.00 97.75 195 LEU A CA 1
ATOM 1523 C C . LEU A 1 195 ? 2.803 -11.140 -17.527 1.00 97.75 195 LEU A C 1
ATOM 1525 O O . LEU A 1 195 ? 1.790 -11.757 -17.857 1.00 97.75 195 LEU A O 1
ATOM 1529 N N . HIS A 1 196 ? 3.332 -10.192 -18.299 1.00 96.56 196 HIS A N 1
ATOM 1530 C CA . HIS A 1 196 ? 2.762 -9.814 -19.599 1.00 96.56 196 HIS A CA 1
ATOM 1531 C C . HIS A 1 196 ? 2.776 -10.936 -20.649 1.00 96.56 196 HIS A C 1
ATOM 1533 O O . HIS A 1 196 ? 1.953 -10.927 -21.558 1.00 96.56 196 HIS A O 1
ATOM 1539 N N . ASP A 1 197 ? 3.682 -11.905 -20.525 1.00 95.81 197 ASP A N 1
ATOM 1540 C CA . ASP A 1 197 ? 3.773 -13.066 -21.418 1.00 95.81 197 ASP A CA 1
ATOM 1541 C C . ASP A 1 197 ? 2.850 -14.228 -21.002 1.00 95.81 197 ASP A C 1
ATOM 1543 O O . ASP A 1 197 ? 2.936 -15.319 -21.562 1.00 95.81 197 ASP A O 1
ATOM 1547 N N . GLY A 1 198 ? 1.982 -14.012 -20.008 1.00 95.94 198 GLY A N 1
ATOM 1548 C CA . GLY A 1 198 ? 1.096 -15.033 -19.451 1.00 95.94 198 GLY A CA 1
ATOM 1549 C C . GLY A 1 198 ? 1.756 -15.939 -18.407 1.00 95.94 198 GLY A C 1
ATOM 1550 O O . GLY A 1 198 ? 1.078 -16.786 -17.827 1.00 95.94 198 GLY A O 1
ATOM 1551 N N . GLY A 1 199 ? 3.051 -15.764 -18.128 1.00 96.75 199 GLY A N 1
ATOM 1552 C CA . GLY A 1 199 ? 3.746 -16.488 -17.071 1.00 96.75 199 GLY A CA 1
ATOM 1553 C C . GLY A 1 199 ? 3.290 -16.082 -15.665 1.00 96.75 199 GLY A C 1
ATOM 1554 O O . GLY A 1 199 ? 2.746 -14.998 -15.444 1.00 96.75 199 GLY A O 1
ATOM 1555 N N . LEU A 1 200 ? 3.558 -16.952 -14.690 1.00 97.38 200 LEU A N 1
ATOM 1556 C CA . LEU A 1 200 ? 3.335 -16.691 -13.268 1.00 97.38 200 LEU A CA 1
ATOM 1557 C C . LEU A 1 200 ? 4.649 -16.841 -12.503 1.00 97.38 200 LEU A C 1
ATOM 1559 O O . LEU A 1 200 ? 5.381 -17.811 -12.693 1.00 97.38 200 LEU A O 1
ATOM 1563 N N . VAL A 1 201 ? 4.919 -15.908 -11.595 1.00 97.00 201 VAL A N 1
ATOM 1564 C CA . VAL A 1 201 ? 6.044 -15.969 -10.658 1.00 97.00 201 VAL A CA 1
ATOM 1565 C C . VAL A 1 201 ? 5.497 -15.968 -9.243 1.00 97.00 201 VAL A C 1
ATOM 1567 O O . VAL A 1 201 ? 4.702 -15.106 -8.877 1.00 97.00 201 VAL A O 1
ATOM 1570 N N . ARG A 1 202 ? 5.952 -16.914 -8.424 1.00 96.38 202 ARG A N 1
ATOM 1571 C CA . ARG A 1 202 ? 5.724 -16.904 -6.980 1.00 96.38 202 ARG A CA 1
ATOM 1572 C C . ARG A 1 202 ? 6.958 -16.340 -6.289 1.00 96.38 202 ARG A C 1
ATOM 1574 O O . ARG A 1 202 ? 8.061 -16.820 -6.535 1.00 96.38 202 ARG A O 1
ATOM 1581 N N . LEU A 1 203 ? 6.767 -15.347 -5.428 1.00 95.44 203 LEU A N 1
ATOM 1582 C CA . LEU A 1 203 ? 7.820 -14.804 -4.579 1.00 95.44 203 LEU A CA 1
ATOM 1583 C C . LEU A 1 203 ? 7.474 -15.119 -3.126 1.00 95.44 203 LEU A C 1
ATOM 1585 O O . LEU A 1 203 ? 6.440 -14.682 -2.617 1.00 95.44 203 LEU A O 1
ATOM 1589 N N . ASP A 1 204 ? 8.351 -15.883 -2.483 1.00 93.00 204 ASP A N 1
ATOM 1590 C CA . ASP A 1 204 ? 8.220 -16.298 -1.093 1.00 93.00 204 ASP A CA 1
ATOM 1591 C C . ASP A 1 204 ? 9.171 -15.466 -0.219 1.00 93.00 204 ASP A C 1
ATOM 1593 O O . ASP A 1 204 ? 10.374 -15.354 -0.480 1.00 93.00 204 ASP A O 1
ATOM 1597 N N . ARG A 1 205 ? 8.646 -14.887 0.857 1.00 83.25 205 ARG A N 1
ATOM 1598 C CA . ARG A 1 205 ? 9.429 -14.191 1.874 1.00 83.25 205 ARG A CA 1
ATOM 1599 C C . ARG A 1 205 ? 10.117 -15.240 2.743 1.00 83.25 205 ARG A C 1
ATOM 1601 O O . ARG A 1 205 ? 9.544 -15.754 3.701 1.00 83.25 205 ARG A O 1
ATOM 1608 N N . ASN A 1 206 ? 11.369 -15.561 2.428 1.00 67.94 206 ASN A N 1
ATOM 1609 C CA . ASN A 1 206 ? 12.152 -16.484 3.248 1.00 67.94 206 ASN A CA 1
ATOM 1610 C C . ASN A 1 206 ? 12.268 -15.973 4.699 1.00 67.94 206 ASN A C 1
ATOM 1612 O O . ASN A 1 206 ? 12.700 -14.846 4.950 1.00 67.94 206 ASN A O 1
ATOM 1616 N N . LYS A 1 207 ? 11.955 -16.838 5.677 1.00 54.47 207 LYS A N 1
ATOM 1617 C CA . LYS A 1 207 ? 12.219 -16.610 7.116 1.00 54.47 207 LYS A CA 1
ATOM 1618 C C . LYS A 1 207 ? 13.722 -16.612 7.464 1.00 54.47 207 LYS A C 1
ATOM 1620 O O . LYS A 1 207 ? 14.092 -16.368 8.610 1.00 54.47 207 LYS A O 1
ATOM 1625 N N . ALA A 1 208 ? 14.594 -16.864 6.488 1.00 43.62 208 ALA A N 1
ATOM 1626 C CA . ALA A 1 208 ? 16.038 -16.962 6.649 1.00 43.62 208 ALA A CA 1
ATOM 1627 C C . ALA A 1 208 ? 16.709 -15.577 6.705 1.00 43.62 208 ALA A C 1
ATOM 1629 O O . ALA A 1 208 ? 17.369 -15.153 5.767 1.00 43.62 208 ALA A O 1
ATOM 1630 N N . ASN A 1 209 ? 16.541 -14.878 7.827 1.00 39.03 209 ASN A N 1
ATOM 1631 C CA . ASN A 1 209 ? 17.565 -13.945 8.314 1.00 39.03 209 ASN A CA 1
ATOM 1632 C C . ASN A 1 209 ? 17.909 -14.175 9.795 1.00 39.03 209 ASN A C 1
ATOM 1634 O O . ASN A 1 209 ? 18.558 -13.345 10.420 1.00 39.03 209 ASN A O 1
ATOM 1638 N N . ASN A 1 210 ? 17.529 -15.336 10.338 1.00 35.00 210 ASN A N 1
ATOM 1639 C CA . ASN A 1 210 ? 18.145 -15.893 11.535 1.00 35.00 210 ASN A CA 1
ATOM 1640 C C . ASN A 1 210 ? 18.873 -17.183 11.150 1.00 35.00 210 ASN A C 1
ATOM 1642 O O . ASN A 1 210 ? 18.262 -18.120 10.644 1.00 35.00 210 ASN A O 1
ATOM 1646 N N . SER A 1 211 ? 20.169 -17.213 11.450 1.00 29.91 211 SER A N 1
ATOM 1647 C CA . SER A 1 211 ? 21.154 -18.276 11.223 1.00 29.91 211 SER A CA 1
ATOM 1648 C C . SER A 1 211 ? 21.745 -18.364 9.812 1.00 29.91 211 SER A C 1
ATOM 1650 O O . SER A 1 211 ? 21.166 -18.892 8.867 1.00 29.91 211 SER A O 1
ATOM 1652 N N . GLY A 1 212 ? 22.996 -17.905 9.710 1.00 35.44 212 GLY A N 1
ATOM 1653 C CA . GLY A 1 212 ? 23.912 -18.431 8.718 1.00 35.44 212 GLY A CA 1
ATOM 1654 C C . GLY A 1 212 ? 24.001 -19.945 8.880 1.00 35.44 212 GLY A C 1
ATOM 1655 O O . GLY A 1 212 ? 24.458 -20.449 9.904 1.00 35.44 212 GLY A O 1
ATOM 1656 N N . ARG A 1 213 ? 23.567 -20.676 7.858 1.00 27.56 213 ARG A N 1
ATOM 1657 C CA . ARG A 1 213 ? 24.005 -22.046 7.624 1.00 27.56 213 ARG A CA 1
ATOM 1658 C C . ARG A 1 213 ? 23.814 -22.380 6.152 1.00 27.56 213 ARG A C 1
ATOM 1660 O O . ARG A 1 213 ? 22.709 -22.345 5.624 1.00 27.56 213 ARG A O 1
ATOM 1667 N N . LYS A 1 214 ? 24.941 -22.661 5.500 1.00 35.53 214 LYS A N 1
ATOM 1668 C CA . LYS A 1 214 ? 25.026 -23.249 4.163 1.00 35.53 214 LYS A CA 1
ATOM 1669 C C . LYS A 1 214 ? 24.172 -24.523 4.086 1.00 35.53 214 LYS A C 1
ATOM 1671 O O . LYS A 1 214 ? 24.281 -25.361 4.977 1.00 35.53 214 LYS A O 1
ATOM 1676 N N . ALA A 1 215 ? 23.460 -24.706 2.980 1.00 29.53 215 ALA A N 1
ATOM 1677 C CA . ALA A 1 215 ? 23.164 -26.003 2.360 1.00 29.53 215 ALA A CA 1
ATOM 1678 C C . ALA A 1 215 ? 22.797 -25.702 0.893 1.00 29.53 215 ALA A C 1
ATOM 1680 O O . ALA A 1 215 ? 21.903 -24.903 0.649 1.00 29.53 215 ALA A O 1
ATOM 1681 N N . CYS A 1 216 ? 23.694 -25.964 -0.060 1.00 28.34 216 CYS A N 1
ATOM 1682 C CA . CYS A 1 216 ? 23.898 -27.224 -0.793 1.00 28.34 216 CYS A CA 1
ATOM 1683 C C . CYS A 1 216 ? 22.776 -27.561 -1.785 1.00 28.34 216 CYS A C 1
ATOM 1685 O O . CYS A 1 216 ? 21.597 -27.531 -1.457 1.00 28.34 216 CYS A O 1
ATOM 1687 N N . ALA A 1 217 ? 23.237 -27.848 -3.001 1.00 27.75 217 ALA A N 1
ATOM 1688 C CA . ALA A 1 217 ? 22.504 -28.119 -4.223 1.00 27.75 217 ALA A CA 1
ATOM 1689 C C . ALA A 1 217 ? 21.667 -29.405 -4.185 1.00 27.75 217 ALA A C 1
ATOM 1691 O O . ALA A 1 217 ? 22.002 -30.345 -3.464 1.00 27.75 217 ALA A O 1
ATOM 1692 N N . ALA A 1 218 ? 20.667 -29.446 -5.066 1.00 31.78 218 ALA A N 1
ATOM 1693 C CA . ALA A 1 218 ? 20.371 -30.578 -5.939 1.00 31.78 218 ALA A CA 1
ATOM 1694 C C . ALA A 1 218 ? 19.811 -30.023 -7.255 1.00 31.78 218 ALA A C 1
ATOM 1696 O O . ALA A 1 218 ? 18.943 -29.124 -7.170 1.00 31.78 218 ALA A O 1
#

Radius of gyration: 20.13 Å; Cα contacts (8 Å, |Δi|>4): 376; chains: 1; bounding box: 64×59×55 Å

Secondary structure (DSSP, 8-state):
--------S--------S-S-GGGEEEEEPPPPTT---PPP-----SS-HHHHHHHHH--SEEEEEE-SS--SS-EEEEEEEGGGTEEEEEE--S---TTSPP---EEEEE-SSPEEEEEEEEE--SSSS-EEEEEEETT-PEEEEEE-GGGGT-GGGTTTSTTTT-EEE--GGGGTS-EEEEEEEETTEEEEEETTS-EEEEE---TTS--------